Protein AF-K1RLW4-F1 (afdb_monomer_lite)

Radius of gyration: 19.49 Å; chains: 1; bounding box: 47×30×52 Å

pLDDT: mean 96.43, std 6.41, range [41.69, 98.94]

Foldseek 3Di:
DQLPDDLVVLLLVLCLQAALDDDPSQVVNVVVPHNGHNLDAEDELFEPCCPPSHVDDLLVLLVSLQVSLVSNDHNDPVRHHAYEYAADEQQPLVNLLNNLQRRVVSGQEYEYADEQQLDPDPVARADPPDDDPSSVVSSVVRLVCVVVRLVSSVVSNVVRNPPHRHYYHHPHYYYDHQDDPPDDRPD

Structure (mmCIF, N/CA/C/O backbone):
data_AF-K1RLW4-F1
#
_entry.id   AF-K1RLW4-F1
#
loop_
_atom_site.group_PDB
_atom_site.id
_atom_site.type_symbol
_atom_site.label_atom_id
_atom_site.label_alt_id
_atom_site.label_comp_id
_atom_site.label_asym_id
_atom_site.label_entity_id
_atom_site.label_seq_id
_atom_site.pdbx_PDB_ins_code
_atom_site.Cartn_x
_atom_site.Cartn_y
_atom_site.Cartn_z
_atom_site.occupancy
_atom_site.B_iso_or_equiv
_atom_site.auth_seq_id
_atom_site.auth_comp_id
_atom_site.auth_asym_id
_atom_site.auth_atom_id
_atom_site.pdbx_PDB_model_num
ATOM 1 N N . ASN A 1 1 ? -12.086 2.756 1.792 1.00 95.50 1 ASN A N 1
ATOM 2 C CA . ASN A 1 1 ? -11.425 3.598 0.768 1.00 95.50 1 ASN A CA 1
ATOM 3 C C . ASN A 1 1 ? -10.907 4.864 1.457 1.00 95.50 1 ASN A C 1
ATOM 5 O O . ASN A 1 1 ? -11.646 5.404 2.264 1.00 95.50 1 ASN A O 1
ATOM 9 N N . VAL A 1 2 ? -9.662 5.300 1.211 1.00 98.25 2 VAL A N 1
ATOM 10 C CA . VAL A 1 2 ? -9.107 6.547 1.793 1.00 98.25 2 VAL A CA 1
ATOM 11 C C . VAL A 1 2 ? -9.250 7.748 0.854 1.00 98.25 2 VAL A C 1
ATOM 13 O O . VAL A 1 2 ? -9.575 8.834 1.322 1.00 98.25 2 VAL A O 1
ATOM 16 N N . GLY A 1 3 ? -9.015 7.568 -0.449 1.00 97.75 3 GLY A N 1
ATOM 17 C CA . GLY A 1 3 ? -8.931 8.670 -1.415 1.00 97.75 3 GLY A CA 1
ATOM 18 C C . GLY A 1 3 ? -10.251 9.402 -1.648 1.00 97.75 3 GLY A C 1
ATOM 19 O O . GLY A 1 3 ? -10.264 10.619 -1.808 1.00 97.75 3 GLY A O 1
ATOM 20 N N . SER A 1 4 ? -11.364 8.669 -1.636 1.00 98.12 4 SER A N 1
ATOM 21 C CA . SER A 1 4 ? -12.708 9.227 -1.852 1.00 98.12 4 SER A CA 1
ATOM 22 C C . SER A 1 4 ? -13.762 8.715 -0.870 1.00 98.12 4 SER A C 1
ATOM 24 O O . SER A 1 4 ? -14.932 9.074 -0.984 1.00 98.12 4 SER A O 1
ATOM 26 N N . GLY A 1 5 ? -13.351 7.880 0.085 1.00 98.25 5 GLY A N 1
ATOM 27 C CA . GLY A 1 5 ? -14.224 7.362 1.129 1.00 98.25 5 GLY A CA 1
ATOM 28 C C . GLY A 1 5 ? -14.207 8.209 2.396 1.00 98.25 5 GLY A C 1
ATOM 29 O O . GLY A 1 5 ? -13.566 9.260 2.474 1.00 98.25 5 GLY A O 1
ATOM 30 N N . THR A 1 6 ? -14.905 7.719 3.418 1.00 98.69 6 THR A N 1
ATOM 31 C CA . THR A 1 6 ? -14.879 8.320 4.758 1.00 98.69 6 THR A CA 1
ATOM 32 C C . THR A 1 6 ? -14.280 7.377 5.796 1.00 98.69 6 THR A C 1
ATOM 34 O O . THR A 1 6 ? -14.253 6.156 5.638 1.00 98.69 6 THR A O 1
ATOM 37 N N . VAL A 1 7 ? -13.834 7.947 6.917 1.00 98.62 7 VAL A N 1
ATOM 38 C CA . VAL A 1 7 ? -13.362 7.165 8.070 1.00 98.62 7 VAL A CA 1
ATOM 39 C C . VAL A 1 7 ? -14.453 6.225 8.587 1.00 98.62 7 VAL A C 1
ATOM 41 O O . VAL A 1 7 ? -14.154 5.079 8.918 1.00 98.62 7 VAL A O 1
ATOM 44 N N . GLN A 1 8 ? -15.705 6.695 8.633 1.00 98.56 8 GLN A N 1
ATOM 45 C CA . GLN A 1 8 ? -16.838 5.887 9.076 1.00 98.56 8 GLN A CA 1
ATOM 46 C C . GLN A 1 8 ? -17.081 4.716 8.125 1.00 98.56 8 GLN A C 1
ATOM 48 O O . GLN A 1 8 ? -17.114 3.587 8.585 1.00 98.56 8 GLN A O 1
ATOM 53 N N . GLU A 1 9 ? -17.149 4.962 6.816 1.00 98.62 9 GLU A N 1
ATOM 54 C CA . GLU A 1 9 ? -17.309 3.902 5.811 1.00 98.62 9 GLU A CA 1
ATOM 55 C C . GLU A 1 9 ? -16.248 2.803 5.974 1.00 98.62 9 GLU A C 1
ATOM 57 O O . GLU A 1 9 ? -16.565 1.615 5.958 1.00 98.62 9 GLU A O 1
ATOM 62 N N . PHE A 1 10 ? -14.981 3.182 6.179 1.00 98.25 10 PHE A N 1
ATOM 63 C CA . PHE A 1 10 ? -13.932 2.187 6.377 1.00 98.25 10 PHE A CA 1
ATOM 64 C C . PHE A 1 10 ? -14.098 1.421 7.695 1.00 98.25 10 PHE A C 1
ATOM 66 O O . PHE A 1 10 ? -13.933 0.204 7.716 1.00 98.25 10 PHE A O 1
ATOM 73 N N . SER A 1 11 ? -14.440 2.116 8.783 1.00 98.44 11 SER A N 1
ATOM 74 C CA . SER A 1 11 ? -14.678 1.508 10.097 1.00 98.44 11 SER A CA 1
ATOM 75 C C . SER A 1 11 ? -15.857 0.532 10.069 1.00 98.44 11 SER A C 1
ATOM 77 O O . SER A 1 11 ? -15.715 -0.597 10.540 1.00 98.44 11 SER A O 1
ATOM 79 N N . ASP A 1 12 ? -16.965 0.933 9.448 1.00 98.62 12 ASP A N 1
ATOM 80 C CA . ASP A 1 12 ? -18.185 0.144 9.288 1.00 98.62 12 ASP A CA 1
ATOM 81 C C . ASP A 1 12 ? -17.908 -1.121 8.465 1.00 98.62 12 ASP A C 1
ATOM 83 O O . ASP A 1 12 ? -18.360 -2.207 8.825 1.00 98.62 12 ASP A O 1
ATOM 87 N N . TRP A 1 13 ? -17.070 -1.034 7.424 1.00 98.62 13 TRP A N 1
ATOM 88 C CA . TRP A 1 13 ? -16.688 -2.212 6.643 1.00 98.62 13 TRP A CA 1
ATOM 89 C C . TRP A 1 13 ? -15.845 -3.210 7.451 1.00 98.62 13 TRP A C 1
ATOM 91 O O . TRP A 1 13 ? -16.062 -4.423 7.379 1.00 98.62 13 TRP A O 1
ATOM 101 N N . VAL A 1 14 ? -14.916 -2.720 8.278 1.00 98.12 14 VAL A N 1
ATOM 102 C CA . VAL A 1 14 ? -14.156 -3.587 9.190 1.00 98.12 14 VAL A CA 1
ATOM 103 C C . VAL A 1 14 ? -15.077 -4.243 10.218 1.00 98.12 14 VAL A C 1
ATOM 105 O O . VAL A 1 14 ? -14.903 -5.430 10.510 1.00 98.12 14 VAL A O 1
ATOM 108 N N . GLU A 1 15 ? -16.058 -3.507 10.743 1.00 98.44 15 GLU A N 1
ATOM 109 C CA . GLU A 1 15 ? -17.063 -4.040 11.663 1.00 98.44 15 GLU A CA 1
ATOM 110 C C . GLU A 1 15 ? -17.911 -5.127 11.009 1.00 98.44 15 GLU A C 1
ATOM 112 O O . GLU A 1 15 ? -18.014 -6.231 11.546 1.00 98.44 15 GLU A O 1
ATOM 117 N N . TYR A 1 16 ? -18.458 -4.843 9.828 1.00 98.62 16 TYR A N 1
ATOM 118 C CA . TYR A 1 16 ? -19.240 -5.785 9.037 1.00 98.62 16 TYR A CA 1
ATOM 119 C C . TYR A 1 16 ? -18.481 -7.101 8.865 1.00 98.62 16 TYR A C 1
ATOM 121 O O . TYR A 1 16 ? -19.021 -8.178 9.121 1.00 98.62 16 TYR A O 1
ATOM 129 N N . CYS A 1 17 ? -17.194 -7.019 8.522 1.00 98.25 17 CYS A N 1
ATOM 130 C CA . CYS A 1 17 ? -16.368 -8.190 8.271 1.00 98.25 17 CYS A CA 1
ATOM 131 C C . CYS A 1 17 ? -15.986 -8.986 9.531 1.00 98.25 17 CYS A C 1
ATOM 133 O O . CYS A 1 17 ? -15.814 -10.202 9.438 1.00 98.25 17 CYS A O 1
ATOM 135 N N . ASN A 1 18 ? -15.824 -8.335 10.690 1.00 98.00 18 ASN A N 1
ATOM 136 C CA . ASN A 1 18 ? -15.109 -8.927 11.832 1.00 98.00 18 ASN A CA 1
ATOM 137 C C . ASN A 1 18 ? -15.878 -8.939 13.166 1.00 98.00 18 ASN A C 1
ATOM 139 O O . ASN A 1 18 ? -15.460 -9.628 14.095 1.00 98.00 18 ASN A O 1
ATOM 143 N N . MET A 1 19 ? -16.986 -8.208 13.304 1.00 97.00 19 MET A N 1
ATOM 144 C CA . MET A 1 19 ? -17.769 -8.180 14.544 1.00 97.00 19 MET A CA 1
ATOM 145 C C . MET A 1 19 ? -18.587 -9.467 14.717 1.00 97.00 19 MET A C 1
ATOM 147 O O . MET A 1 19 ? -19.534 -9.719 13.966 1.00 97.00 19 MET A O 1
ATOM 151 N N . GLY A 1 20 ? -18.254 -10.264 15.738 1.00 95.38 20 GLY A N 1
ATOM 152 C CA . GLY A 1 20 ? -19.027 -11.454 16.134 1.00 95.38 20 GLY A CA 1
ATOM 153 C C . GLY A 1 20 ? -20.271 -11.145 16.970 1.00 95.38 20 GLY A C 1
ATOM 154 O O . GLY A 1 20 ? -21.225 -11.918 16.976 1.00 95.38 20 GLY A O 1
ATOM 155 N N . GLY A 1 21 ? -20.292 -9.994 17.647 1.00 94.69 21 GLY A N 1
ATOM 156 C CA . GLY A 1 21 ? -21.387 -9.587 18.525 1.00 94.69 21 GLY A CA 1
ATOM 157 C C . GLY A 1 21 ? -22.633 -9.055 17.805 1.00 94.69 21 GLY A C 1
ATOM 158 O O . GLY A 1 21 ? -22.942 -9.396 16.658 1.00 94.69 21 GLY A O 1
ATOM 159 N N . ILE A 1 22 ? -23.362 -8.197 18.521 1.00 96.12 22 ILE A N 1
ATOM 160 C CA . ILE A 1 22 ? -24.559 -7.508 18.033 1.00 96.12 22 ILE A CA 1
ATOM 161 C C . ILE A 1 22 ? -24.189 -6.061 17.726 1.00 96.12 22 ILE A C 1
ATOM 163 O O . ILE A 1 22 ? -23.780 -5.312 18.612 1.00 96.12 22 ILE A O 1
ATOM 167 N N . SER A 1 23 ? -24.360 -5.672 16.470 1.00 97.56 23 SER A N 1
ATOM 168 C CA . SER A 1 23 ? -24.202 -4.302 15.993 1.00 97.56 23 SER A CA 1
ATOM 169 C C . SER A 1 23 ? -24.986 -4.119 14.687 1.00 97.56 23 SER A C 1
ATOM 171 O O . SER A 1 23 ? -25.423 -5.127 14.112 1.00 97.56 23 SER A O 1
ATOM 173 N N . PRO A 1 24 ? -25.188 -2.882 14.194 1.00 98.25 24 PRO A N 1
ATOM 174 C CA . PRO A 1 24 ? -25.832 -2.659 12.900 1.00 98.25 24 PRO A CA 1
ATOM 175 C C . PRO A 1 24 ? -25.132 -3.418 11.765 1.00 98.25 24 PRO A C 1
ATOM 177 O O . PRO A 1 24 ? -25.784 -4.183 11.060 1.00 98.25 24 PRO A O 1
ATOM 180 N N . MET A 1 25 ? -23.803 -3.315 11.667 1.00 98.56 25 MET A N 1
ATOM 181 C CA . MET A 1 25 ? -23.025 -3.953 10.599 1.00 98.56 25 MET A CA 1
ATOM 182 C C . MET A 1 25 ? -22.983 -5.480 10.716 1.00 98.56 25 MET A C 1
ATOM 184 O O . MET A 1 25 ? -23.094 -6.185 9.716 1.00 98.56 25 MET A O 1
ATOM 188 N N . ALA A 1 26 ? -22.903 -6.024 11.935 1.00 98.31 26 ALA A N 1
ATOM 189 C CA . ALA A 1 26 ? -23.012 -7.468 12.130 1.00 98.31 26 ALA A CA 1
ATOM 190 C C . ALA A 1 26 ? -24.420 -7.986 11.785 1.00 98.31 26 ALA A C 1
ATOM 192 O O . ALA A 1 26 ? -24.557 -9.076 11.241 1.00 98.31 26 ALA A O 1
ATOM 193 N N . SER A 1 27 ? -25.474 -7.220 12.084 1.00 98.50 27 SER A N 1
ATOM 194 C CA . SER A 1 27 ? -26.857 -7.590 11.740 1.00 98.50 27 SER A CA 1
ATOM 195 C C . SER A 1 27 ? -27.090 -7.559 10.231 1.00 98.50 27 SER A C 1
ATOM 197 O O . SER A 1 27 ? -27.734 -8.458 9.696 1.00 98.50 27 SER A O 1
ATOM 199 N N . GLU A 1 28 ? -26.524 -6.569 9.540 1.00 98.75 28 GLU A N 1
ATOM 200 C CA . GLU A 1 28 ? -26.558 -6.483 8.081 1.00 98.75 28 GLU A CA 1
ATOM 201 C C . GLU A 1 28 ? -25.835 -7.669 7.430 1.00 98.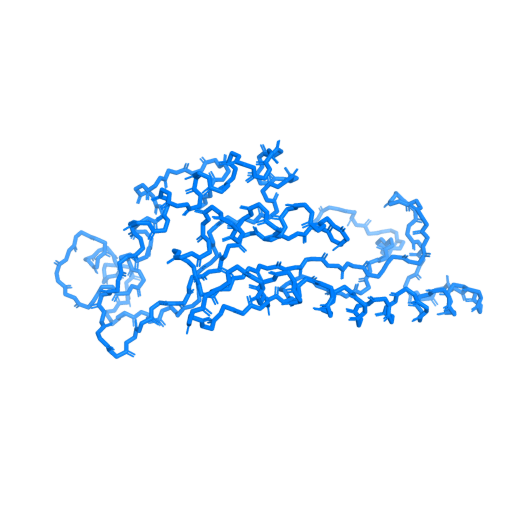75 28 GLU A C 1
ATOM 203 O O . GLU A 1 28 ? -26.392 -8.306 6.537 1.00 98.75 28 GLU A O 1
ATOM 208 N N . ARG A 1 29 ? -24.654 -8.057 7.938 1.00 98.75 29 ARG A N 1
ATOM 209 C CA . ARG A 1 29 ? -23.939 -9.257 7.466 1.00 98.75 29 ARG A CA 1
ATOM 210 C C . ARG A 1 29 ? -24.806 -10.516 7.560 1.00 98.75 29 ARG A C 1
ATOM 212 O O . ARG A 1 29 ? -24.894 -11.274 6.592 1.00 98.75 29 ARG A O 1
ATOM 219 N N . ARG A 1 30 ? -25.489 -10.704 8.696 1.00 98.56 30 ARG A N 1
ATOM 220 C CA . ARG A 1 30 ? -26.419 -11.826 8.920 1.00 98.56 30 ARG A CA 1
ATOM 221 C C . ARG A 1 30 ? -27.596 -11.796 7.954 1.00 98.56 30 ARG A C 1
ATOM 223 O O . ARG A 1 30 ? -27.936 -12.826 7.379 1.00 98.56 30 ARG A O 1
ATOM 230 N N . ALA A 1 31 ? -28.193 -10.622 7.749 1.00 98.62 31 ALA A N 1
ATOM 231 C CA . ALA A 1 31 ? -29.294 -10.438 6.804 1.00 98.62 31 ALA A CA 1
ATOM 232 C C . ALA A 1 31 ? -28.876 -10.753 5.356 1.00 98.62 31 ALA A C 1
ATOM 234 O O . ALA A 1 31 ? -29.672 -11.301 4.596 1.00 98.62 31 ALA A O 1
ATOM 235 N N . ASN A 1 32 ? -27.613 -10.494 5.010 1.00 98.62 32 ASN A N 1
ATOM 236 C CA . ASN A 1 32 ? -27.012 -10.840 3.721 1.00 98.62 32 ASN A CA 1
ATOM 237 C C . ASN A 1 32 ? -26.588 -12.320 3.607 1.00 98.62 32 ASN A C 1
ATOM 239 O O . ASN A 1 32 ? -25.994 -12.712 2.604 1.00 98.62 32 ASN A O 1
ATOM 243 N N . GLY A 1 33 ? -26.903 -13.158 4.601 1.00 98.38 33 GLY A N 1
ATOM 244 C CA . GLY A 1 33 ? -26.726 -14.611 4.544 1.00 98.38 33 GLY A CA 1
ATOM 245 C C . GLY A 1 33 ? -25.444 -15.145 5.181 1.00 98.38 33 GLY A C 1
ATOM 246 O O . GLY A 1 33 ? -25.185 -16.340 5.066 1.00 98.38 33 GLY A O 1
ATOM 247 N N . GLN A 1 34 ? -24.662 -14.304 5.866 1.00 98.31 34 GLN A N 1
ATOM 248 C CA . GLN A 1 34 ? -23.455 -14.737 6.570 1.00 98.31 34 GLN A CA 1
ATOM 249 C C . GLN A 1 34 ? -23.569 -14.501 8.082 1.00 98.31 34 GLN A C 1
ATOM 251 O O . GLN A 1 34 ? -23.475 -13.366 8.554 1.00 98.31 34 GLN A O 1
ATOM 256 N N . ASP A 1 35 ? -23.717 -15.581 8.857 1.00 97.75 35 ASP A N 1
ATOM 257 C CA . ASP A 1 35 ? -23.859 -15.467 10.314 1.00 97.75 35 ASP A CA 1
ATOM 258 C C . ASP A 1 35 ? -22.540 -15.087 11.006 1.00 97.75 35 ASP A C 1
ATOM 260 O O . ASP A 1 35 ? -22.402 -14.019 11.614 1.00 97.75 35 ASP A O 1
ATOM 264 N N . GLU A 1 36 ? -21.528 -15.932 10.826 1.00 98.06 36 GLU A N 1
ATOM 265 C CA . GLU A 1 36 ? -20.220 -15.794 11.463 1.00 98.06 36 GLU A CA 1
ATOM 266 C C . GLU A 1 36 ? -19.341 -14.712 10.804 1.00 98.06 36 GLU A C 1
ATOM 268 O O . GLU A 1 36 ? -19.418 -14.503 9.587 1.00 98.06 36 GLU A O 1
ATOM 273 N N . PRO A 1 37 ? -18.463 -14.025 11.560 1.00 98.00 37 PRO A N 1
ATOM 274 C CA . PRO A 1 37 ? -17.477 -13.108 10.989 1.00 98.00 37 PRO A CA 1
ATOM 275 C C . PRO A 1 37 ? -16.573 -13.778 9.950 1.00 98.00 37 PRO A C 1
ATOM 277 O O . PRO A 1 37 ? -16.202 -14.943 10.080 1.00 98.00 37 PRO A O 1
ATOM 280 N N . PHE A 1 38 ? -16.137 -13.010 8.952 1.00 98.25 38 PHE A N 1
ATOM 281 C CA . PHE A 1 38 ? -15.177 -13.479 7.948 1.00 98.25 38 PHE A CA 1
ATOM 282 C C . PHE A 1 38 ? -13.738 -13.533 8.482 1.00 98.25 38 PHE A C 1
ATOM 284 O O . PHE A 1 38 ? -12.891 -14.194 7.886 1.00 98.25 38 PHE A O 1
ATOM 291 N N . ASN A 1 39 ? -13.453 -12.839 9.593 1.00 97.31 39 ASN A N 1
ATOM 292 C CA . ASN A 1 39 ? -12.125 -12.755 10.212 1.00 97.31 39 ASN A CA 1
ATOM 293 C C . ASN A 1 39 ? -11.039 -12.253 9.242 1.00 97.31 39 ASN A C 1
ATOM 295 O O . ASN A 1 39 ? -9.929 -12.791 9.171 1.00 97.31 39 ASN A O 1
ATOM 299 N N . VAL A 1 40 ? -11.362 -11.202 8.484 1.00 98.25 40 VAL A N 1
ATOM 300 C CA . VAL A 1 40 ? -10.438 -10.558 7.548 1.00 98.25 40 VAL A CA 1
ATOM 301 C C . VAL A 1 40 ? -9.278 -9.945 8.325 1.00 98.25 40 VAL A C 1
ATOM 303 O O . VAL A 1 40 ? -9.434 -8.964 9.056 1.00 98.25 40 VAL A O 1
ATOM 306 N N . LYS A 1 41 ? -8.093 -10.529 8.142 1.00 97.75 41 LYS A N 1
ATOM 307 C CA . LYS A 1 41 ? -6.889 -10.163 8.888 1.00 97.75 41 LYS A CA 1
ATOM 308 C C . LYS A 1 41 ? -6.187 -8.925 8.334 1.00 97.75 41 LYS A C 1
ATOM 310 O O . LYS A 1 41 ? -5.846 -8.040 9.108 1.00 97.75 41 LYS A O 1
ATOM 315 N N . TYR A 1 42 ? -5.927 -8.872 7.032 1.00 98.44 42 TYR A N 1
ATOM 316 C CA . TYR A 1 42 ? -5.096 -7.832 6.419 1.00 98.44 42 TYR A CA 1
ATOM 317 C C . TYR A 1 42 ? -5.960 -6.688 5.894 1.00 98.44 42 TYR A C 1
ATOM 319 O O . TYR A 1 42 ? -6.896 -6.930 5.137 1.00 98.44 42 TYR A O 1
ATOM 327 N N . TRP A 1 43 ? -5.637 -5.456 6.285 1.00 98.62 43 TRP A N 1
ATOM 328 C CA . TRP A 1 43 ? -6.375 -4.264 5.871 1.00 98.62 43 TRP A CA 1
ATOM 329 C C . TRP A 1 43 ? -5.422 -3.175 5.380 1.00 98.62 43 TRP A C 1
ATOM 331 O O . TRP A 1 43 ? -4.633 -2.634 6.160 1.00 98.62 43 TRP A O 1
ATOM 341 N N . GLY A 1 44 ? -5.525 -2.848 4.089 1.00 98.62 44 GLY A N 1
ATOM 342 C CA . GLY A 1 44 ? -4.834 -1.722 3.463 1.00 98.62 44 GLY A CA 1
ATOM 343 C C . GLY A 1 44 ? -5.530 -0.396 3.769 1.00 98.62 44 GLY A C 1
ATOM 344 O O . GLY A 1 44 ? -6.728 -0.237 3.530 1.00 98.62 44 GLY A O 1
ATOM 345 N N . ILE A 1 45 ? -4.789 0.567 4.309 1.00 98.69 45 ILE A N 1
ATOM 346 C CA . ILE A 1 45 ? -5.276 1.914 4.621 1.00 98.69 45 ILE A CA 1
ATOM 347 C C . ILE A 1 45 ? -5.046 2.802 3.396 1.00 98.69 45 ILE A C 1
ATOM 349 O O . ILE A 1 45 ? -4.152 3.641 3.365 1.00 98.69 45 ILE A O 1
ATOM 353 N N . GLY A 1 46 ? -5.874 2.593 2.374 1.00 98.25 46 GLY A N 1
ATOM 354 C CA . GLY A 1 46 ? -5.717 3.233 1.068 1.00 98.25 46 GLY A CA 1
ATOM 355 C C . GLY A 1 46 ? -4.787 2.455 0.137 1.00 98.25 46 GLY A C 1
ATOM 356 O O . GLY A 1 46 ? -4.110 1.523 0.561 1.00 98.25 46 GLY A O 1
ATOM 357 N N . ASN A 1 47 ? -4.792 2.849 -1.134 1.00 98.75 47 ASN A N 1
ATOM 358 C CA . ASN A 1 47 ? -3.964 2.297 -2.202 1.00 98.75 47 ASN A CA 1
ATOM 359 C C . ASN A 1 47 ? -3.357 3.452 -3.000 1.00 98.75 47 ASN A C 1
ATOM 361 O O . ASN A 1 47 ? -4.062 4.443 -3.195 1.00 98.75 47 ASN A O 1
ATOM 365 N N . GLU A 1 48 ? -2.099 3.324 -3.433 1.00 98.44 48 GLU A N 1
ATOM 366 C CA . GLU A 1 48 ? -1.379 4.312 -4.259 1.00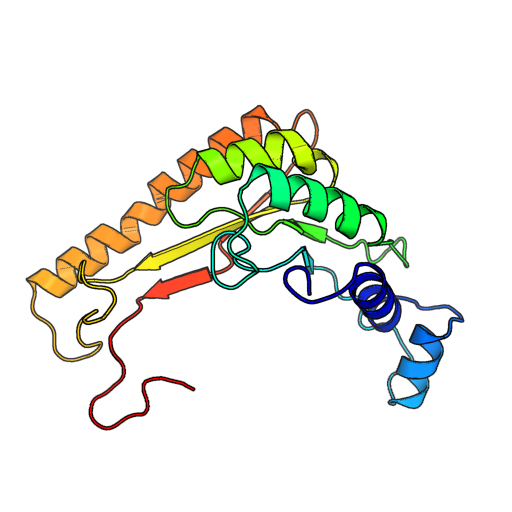 98.44 48 GLU A CA 1
ATOM 367 C C . GLU A 1 48 ? -1.741 5.776 -3.956 1.00 98.44 48 GLU A C 1
ATOM 369 O O . GLU A 1 48 ? -2.140 6.546 -4.836 1.00 98.44 48 GLU A O 1
ATOM 374 N N . ALA A 1 49 ? -1.660 6.176 -2.683 1.00 98.62 49 ALA A N 1
ATOM 375 C CA . ALA A 1 49 ? -2.165 7.483 -2.258 1.00 98.62 49 ALA A CA 1
ATOM 376 C C . ALA A 1 49 ? -1.413 8.658 -2.914 1.00 98.62 49 ALA A C 1
ATOM 378 O O . ALA A 1 49 ? -1.978 9.738 -3.072 1.00 98.62 49 ALA A O 1
ATOM 379 N N . TRP A 1 50 ? -0.165 8.440 -3.339 1.00 98.50 50 TRP A N 1
ATOM 380 C CA . TRP A 1 50 ? 0.644 9.369 -4.141 1.00 98.50 50 TRP A CA 1
ATOM 381 C C . TRP A 1 50 ? 0.116 9.572 -5.570 1.00 98.50 50 TRP A C 1
ATOM 383 O O . TRP A 1 50 ? 0.432 10.583 -6.192 1.00 98.50 50 TRP A O 1
ATOM 393 N N . GLY A 1 51 ? -0.677 8.635 -6.093 1.00 98.06 51 GLY A N 1
ATOM 394 C CA . GLY A 1 51 ? -1.156 8.598 -7.472 1.00 98.06 51 GLY A CA 1
ATOM 395 C C . GLY A 1 51 ? -2.679 8.578 -7.547 1.00 98.06 51 GLY A C 1
ATOM 396 O O . GLY A 1 51 ? -3.344 9.549 -7.163 1.00 98.06 51 GLY A O 1
ATOM 397 N N . CYS A 1 52 ? -3.237 7.473 -8.051 1.00 97.19 52 CYS A N 1
ATOM 398 C CA . CYS A 1 52 ? -4.676 7.322 -8.283 1.00 97.19 52 CYS A CA 1
ATOM 399 C C . CYS A 1 52 ? -5.514 7.406 -6.993 1.00 97.19 52 CYS A C 1
ATOM 401 O O . CYS A 1 52 ? -6.678 7.800 -7.035 1.00 97.19 52 CYS A O 1
ATOM 403 N N . GLY A 1 53 ? -4.909 7.128 -5.834 1.00 97.69 53 GLY A N 1
ATOM 404 C CA . GLY A 1 53 ? -5.545 7.200 -4.521 1.00 97.69 53 GLY A CA 1
ATOM 405 C C . GLY A 1 53 ? -5.758 8.610 -3.964 1.00 97.69 53 GLY A C 1
ATOM 406 O O . GLY A 1 53 ? -6.181 8.730 -2.816 1.00 97.69 53 GLY A O 1
ATOM 407 N N . GLY A 1 54 ? -5.476 9.668 -4.733 1.00 97.75 54 GLY A N 1
ATOM 408 C CA . GLY A 1 54 ? -5.763 11.057 -4.348 1.00 97.75 54 GLY A CA 1
ATOM 409 C C . GLY A 1 54 ? -4.613 12.048 -4.533 1.00 97.75 54 GLY A C 1
ATOM 410 O O . GLY A 1 54 ? -4.700 13.157 -4.009 1.00 97.75 54 GLY A O 1
ATOM 411 N N . SER A 1 55 ? -3.548 11.667 -5.250 1.00 98.44 55 SER A N 1
ATOM 412 C CA . SER A 1 55 ? -2.402 12.530 -5.591 1.00 98.44 55 SER A CA 1
ATOM 413 C C . SER A 1 55 ? -1.820 13.272 -4.380 1.00 98.44 55 SER A C 1
ATOM 415 O O . SER A 1 55 ? -1.549 14.475 -4.405 1.00 98.44 55 SER A O 1
ATOM 417 N N . MET A 1 56 ? -1.696 12.550 -3.269 1.00 98.75 56 MET A N 1
ATOM 418 C CA . MET A 1 56 ? -1.348 13.099 -1.969 1.00 98.75 56 MET A CA 1
ATOM 419 C C . MET A 1 56 ? 0.162 13.271 -1.826 1.00 98.75 56 MET A C 1
ATOM 421 O O . MET A 1 56 ? 0.950 12.448 -2.279 1.00 98.75 56 MET A O 1
ATOM 425 N N . ARG A 1 57 ? 0.576 14.297 -1.079 1.00 98.88 57 ARG A N 1
ATOM 426 C CA . ARG A 1 57 ? 1.927 14.324 -0.500 1.00 98.88 57 ARG A CA 1
ATOM 427 C C . ARG A 1 57 ? 2.025 13.289 0.621 1.00 98.88 57 ARG A C 1
ATOM 429 O O . ARG A 1 57 ? 1.048 13.097 1.351 1.00 98.88 57 ARG A O 1
ATOM 436 N N . ALA A 1 58 ? 3.211 12.716 0.824 1.00 98.81 58 ALA A N 1
ATOM 437 C CA . ALA A 1 58 ? 3.460 11.725 1.873 1.00 98.81 58 ALA A CA 1
ATOM 438 C C . ALA A 1 58 ? 3.037 12.219 3.268 1.00 98.81 58 ALA A C 1
ATOM 440 O O . ALA A 1 58 ? 2.463 11.464 4.048 1.00 98.81 58 ALA A O 1
ATOM 441 N N . GLU A 1 59 ? 3.260 13.500 3.580 1.00 98.81 59 GLU A N 1
ATOM 442 C CA . GLU A 1 59 ? 2.894 14.089 4.871 1.00 98.81 59 GLU A CA 1
ATOM 443 C C . GLU A 1 59 ? 1.379 14.106 5.086 1.00 98.81 59 GLU A C 1
ATOM 445 O O . GLU A 1 59 ? 0.914 13.797 6.180 1.00 98.81 59 GLU A O 1
ATOM 450 N N . TYR A 1 60 ? 0.624 14.453 4.040 1.00 98.88 60 TYR A N 1
ATOM 451 C CA . TYR A 1 60 ? -0.834 14.513 4.101 1.00 98.88 60 TYR A CA 1
ATOM 452 C C . TYR A 1 60 ? -1.436 13.112 4.202 1.00 98.88 60 TYR A C 1
ATOM 454 O O . TYR A 1 60 ? -2.287 12.864 5.057 1.00 98.88 60 TYR A O 1
ATOM 462 N N . TYR A 1 61 ? -0.942 12.174 3.388 1.00 98.88 61 TYR A N 1
ATOM 463 C CA . TYR A 1 61 ? -1.354 10.781 3.495 1.00 98.88 61 TYR A CA 1
ATOM 464 C C . TYR A 1 61 ? -1.026 10.204 4.880 1.00 98.88 61 TYR A C 1
ATOM 466 O O . TYR A 1 61 ? -1.867 9.528 5.464 1.00 98.88 61 TYR A O 1
ATOM 474 N N . ALA A 1 62 ? 0.143 10.499 5.457 1.00 98.88 62 ALA A N 1
ATOM 475 C CA . ALA A 1 62 ? 0.490 10.011 6.789 1.00 98.88 62 ALA A CA 1
ATOM 476 C C . ALA A 1 62 ? -0.483 10.514 7.875 1.00 98.88 62 ALA A C 1
ATOM 478 O O . ALA A 1 62 ? -0.848 9.744 8.767 1.00 98.88 62 ALA A O 1
ATOM 479 N N . ASP A 1 63 ? -0.953 11.763 7.785 1.00 98.88 63 ASP A N 1
ATOM 480 C CA . ASP A 1 63 ? -1.978 12.295 8.692 1.00 98.88 63 ASP A CA 1
ATOM 481 C C . ASP A 1 63 ? -3.312 11.539 8.541 1.00 98.88 63 ASP A C 1
ATOM 483 O O . ASP A 1 63 ? -3.901 11.113 9.542 1.00 98.88 63 ASP A O 1
ATOM 487 N N . LEU A 1 64 ? -3.747 11.272 7.303 1.00 98.81 64 LEU A N 1
ATOM 488 C CA . LEU A 1 64 ? -4.936 10.456 7.034 1.00 98.81 64 LEU A CA 1
ATOM 489 C C . LEU A 1 64 ? -4.757 9.010 7.509 1.00 98.81 64 LEU A C 1
ATOM 491 O O . LEU A 1 64 ? -5.631 8.477 8.185 1.00 98.81 64 LEU A O 1
ATOM 495 N N . CYS A 1 65 ? -3.618 8.377 7.238 1.00 98.81 65 CYS A N 1
ATOM 496 C CA . CYS A 1 65 ? -3.324 7.012 7.665 1.00 98.81 65 CYS A CA 1
ATOM 497 C C . CYS A 1 65 ? -3.488 6.871 9.185 1.00 98.81 65 CYS A C 1
ATOM 499 O O . CYS A 1 65 ? -4.136 5.938 9.663 1.00 98.81 65 CYS A O 1
ATOM 501 N N . ARG A 1 66 ? -2.981 7.835 9.966 1.00 98.38 66 ARG A N 1
ATOM 502 C CA . ARG A 1 66 ? -3.193 7.872 11.423 1.00 98.38 66 ARG A CA 1
ATOM 503 C C . ARG A 1 66 ? -4.669 8.011 11.781 1.00 98.38 66 ARG A C 1
ATOM 505 O O . ARG A 1 66 ? -5.154 7.272 12.639 1.00 98.38 66 ARG A O 1
ATOM 512 N N . GLN A 1 67 ? -5.385 8.925 11.130 1.00 98.69 67 GLN A N 1
ATOM 513 C CA . GLN A 1 67 ? -6.809 9.128 11.379 1.00 98.69 67 GLN A CA 1
ATOM 514 C C . GLN A 1 67 ? -7.610 7.850 11.105 1.00 98.69 67 GLN A C 1
ATOM 516 O O . GLN A 1 67 ? -8.288 7.363 12.004 1.00 98.69 67 GLN A O 1
ATOM 521 N N . TYR A 1 68 ? -7.480 7.264 9.915 1.00 98.75 68 TYR A N 1
ATOM 522 C CA . TYR A 1 68 ? -8.185 6.042 9.530 1.00 98.75 68 TYR A CA 1
ATOM 523 C C . TYR A 1 68 ? -7.788 4.861 10.432 1.00 98.75 68 TYR A C 1
ATOM 525 O O . TYR A 1 68 ? -8.663 4.207 10.997 1.00 98.75 68 TYR A O 1
ATOM 533 N N . SER A 1 69 ? -6.488 4.639 10.679 1.00 98.06 69 SER A N 1
ATOM 534 C CA . SER A 1 69 ? -5.996 3.538 11.532 1.00 98.06 69 SER A CA 1
ATOM 535 C C . SER A 1 69 ? -6.579 3.537 12.953 1.00 98.06 69 SER A C 1
ATOM 537 O O . SER A 1 69 ? -6.690 2.468 13.562 1.00 98.06 69 SER A O 1
ATOM 539 N N . THR A 1 70 ? -6.977 4.703 13.477 1.00 98.06 70 THR A N 1
ATOM 540 C CA . THR A 1 70 ? -7.566 4.864 14.818 1.00 98.06 70 THR A CA 1
ATOM 541 C C . THR A 1 70 ? -8.900 4.128 14.953 1.00 98.06 70 THR A C 1
ATOM 543 O O . THR A 1 70 ? -9.214 3.599 16.023 1.00 98.06 70 THR A O 1
ATOM 546 N N . TYR A 1 71 ? -9.668 4.059 13.865 1.00 97.56 71 TYR A N 1
ATOM 547 C CA . TYR A 1 71 ? -11.003 3.461 13.838 1.00 97.56 71 TYR A CA 1
ATOM 548 C C . TYR A 1 71 ? -11.001 2.011 13.330 1.00 97.56 71 TYR A C 1
ATOM 550 O O . TYR A 1 71 ? -12.032 1.348 13.339 1.00 97.56 71 TYR A O 1
ATOM 558 N N . LEU A 1 72 ? -9.826 1.465 12.994 1.00 94.88 72 LEU A N 1
ATOM 559 C CA . LEU A 1 72 ? -9.644 0.036 12.735 1.00 94.88 72 LEU A CA 1
ATOM 560 C C . LEU A 1 72 ? -9.520 -0.699 14.074 1.00 94.88 72 LEU A C 1
ATOM 562 O O . LEU A 1 72 ? -8.419 -0.831 14.631 1.00 94.88 72 LEU A O 1
ATOM 566 N N . ARG A 1 73 ? -10.668 -1.121 14.614 1.00 92.56 73 ARG A N 1
ATOM 567 C CA . ARG A 1 73 ? -10.787 -1.826 15.897 1.00 92.56 73 ARG A CA 1
ATOM 568 C C . ARG A 1 73 ? -10.604 -3.331 15.723 1.00 92.56 73 ARG A C 1
ATOM 570 O O . ARG A 1 73 ? -11.076 -3.918 14.759 1.00 92.56 73 ARG A O 1
ATOM 577 N N . ASN A 1 74 ? -9.960 -3.959 16.704 1.00 94.06 74 ASN A N 1
ATOM 578 C CA . ASN A 1 74 ? -9.950 -5.415 16.821 1.00 94.06 74 ASN A CA 1
ATOM 579 C C . ASN A 1 74 ? -11.250 -5.863 17.494 1.00 94.06 74 ASN A C 1
ATOM 581 O O . ASN A 1 74 ? -11.475 -5.522 18.655 1.00 94.06 74 ASN A O 1
ATOM 585 N N . TYR A 1 75 ? -12.075 -6.622 16.776 1.00 94.44 75 TYR A N 1
ATOM 586 C CA . TYR A 1 75 ? -13.356 -7.131 17.278 1.00 94.44 75 TYR A CA 1
ATOM 587 C C . TYR A 1 75 ? -13.262 -8.533 17.905 1.00 94.44 75 TYR A C 1
ATOM 589 O O . TYR A 1 75 ? -14.193 -8.957 18.584 1.00 94.44 75 TYR A O 1
ATOM 597 N N . SER A 1 76 ? -12.130 -9.227 17.737 1.00 92.31 76 SER A N 1
ATOM 598 C CA . SER A 1 76 ? -11.812 -10.489 18.416 1.00 92.31 76 SER A CA 1
ATOM 599 C C . SER A 1 76 ? -10.362 -10.472 18.929 1.00 92.31 76 SER A C 1
ATOM 601 O O . SER A 1 76 ? -9.470 -9.944 18.252 1.00 92.31 76 SER A O 1
ATOM 603 N N . PRO A 1 77 ? -10.095 -11.040 20.122 1.00 89.62 77 PRO A N 1
ATOM 604 C CA . PRO A 1 77 ? -8.736 -11.238 20.615 1.00 89.62 77 PRO A CA 1
ATOM 605 C C . PRO A 1 77 ? -7.974 -12.328 19.841 1.00 89.62 77 PRO A C 1
ATOM 607 O O . PRO A 1 77 ? -6.744 -12.244 19.775 1.00 89.62 77 PRO A O 1
ATOM 610 N N . GLU A 1 78 ? -8.669 -13.313 19.253 1.00 93.62 78 GLU A N 1
ATOM 611 C CA . GLU A 1 78 ? -8.065 -14.361 18.417 1.00 93.62 78 GLU A CA 1
ATOM 612 C C . GLU A 1 78 ? -7.746 -13.859 17.000 1.00 93.62 78 GLU A C 1
ATOM 614 O O . GLU A 1 78 ? -6.714 -14.216 16.430 1.00 93.62 78 GLU A O 1
ATOM 619 N N . HIS A 1 79 ? -8.595 -12.987 16.447 1.00 93.19 79 HIS A N 1
ATOM 620 C CA . HIS A 1 79 ? -8.489 -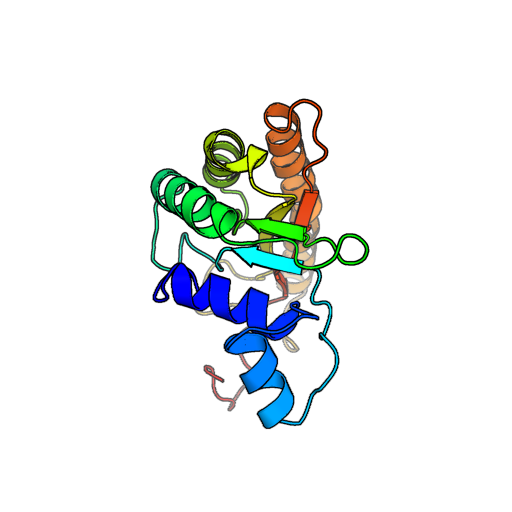12.480 15.076 1.00 93.19 79 HIS A CA 1
ATOM 621 C C . HIS A 1 79 ? -8.071 -11.008 15.048 1.00 93.19 79 HIS A C 1
ATOM 623 O O . HIS A 1 79 ? -8.838 -10.112 14.695 1.00 93.19 79 HIS A O 1
ATOM 629 N N . LYS A 1 80 ? -6.817 -10.752 15.431 1.00 95.00 80 LYS A N 1
ATOM 630 C CA . LYS A 1 80 ? -6.239 -9.405 15.368 1.00 95.00 80 LYS A CA 1
ATOM 631 C C . LYS A 1 80 ? -6.007 -8.968 13.924 1.00 95.00 80 LYS A C 1
ATOM 633 O O . LYS A 1 80 ? -5.394 -9.693 13.138 1.00 95.00 80 LYS A O 1
ATOM 638 N N . ILE A 1 81 ? -6.435 -7.749 13.627 1.00 97.12 81 ILE A N 1
ATOM 639 C CA . ILE A 1 81 ? -6.204 -7.066 12.360 1.00 97.12 81 ILE A CA 1
ATOM 640 C C . ILE A 1 81 ? -4.725 -6.702 12.224 1.00 97.12 81 ILE A C 1
ATOM 642 O O . ILE A 1 81 ? -4.085 -6.279 13.185 1.00 97.12 81 ILE A O 1
ATOM 646 N N . PHE A 1 82 ? -4.225 -6.844 11.002 1.00 97.94 82 PHE A N 1
ATOM 647 C CA . PHE A 1 82 ? -2.911 -6.430 10.542 1.00 97.94 82 PHE A CA 1
ATOM 648 C C . PHE A 1 82 ? -3.068 -5.243 9.582 1.00 97.94 82 PHE A C 1
ATOM 650 O O . PHE A 1 82 ? -3.660 -5.377 8.507 1.00 97.94 82 PHE A O 1
ATOM 657 N N . LYS A 1 83 ? -2.572 -4.074 9.987 1.00 98.44 83 LYS A N 1
ATOM 658 C CA . LYS A 1 83 ? -2.763 -2.797 9.284 1.00 98.44 83 LYS A CA 1
ATOM 659 C C . LYS A 1 83 ? -1.601 -2.519 8.334 1.00 98.44 83 LYS A C 1
ATOM 661 O O . LYS A 1 83 ? -0.452 -2.493 8.772 1.00 98.44 83 LYS A O 1
ATOM 666 N N . ILE A 1 84 ? -1.901 -2.250 7.068 1.00 98.88 84 ILE A N 1
ATOM 667 C CA . ILE A 1 84 ? -0.906 -1.969 6.026 1.00 98.88 84 ILE A CA 1
ATOM 668 C C . ILE A 1 84 ? -1.119 -0.537 5.533 1.00 98.88 84 ILE A C 1
ATOM 670 O O . ILE A 1 84 ? -2.203 -0.201 5.064 1.00 98.88 84 ILE A O 1
ATOM 674 N N . ALA A 1 85 ? -0.116 0.328 5.667 1.00 98.81 85 ALA A N 1
ATOM 675 C CA . ALA A 1 85 ? -0.145 1.650 5.044 1.00 98.81 85 ALA A CA 1
ATOM 676 C C . ALA A 1 85 ? 0.164 1.542 3.543 1.00 98.81 85 ALA A C 1
ATOM 678 O O . ALA A 1 85 ? 1.094 0.827 3.179 1.00 98.81 85 ALA A O 1
ATOM 679 N N . SER A 1 86 ? -0.523 2.332 2.709 1.00 98.75 86 SER A N 1
ATOM 680 C CA . SER A 1 86 ? -0.077 2.644 1.346 1.00 98.75 86 SER A CA 1
ATOM 681 C C . SER A 1 86 ? 1.347 3.203 1.383 1.00 98.75 86 SER A C 1
ATOM 683 O O . SER A 1 86 ? 1.628 4.233 2.008 1.00 98.75 86 SER A O 1
ATOM 685 N N . GLY A 1 87 ? 2.262 2.466 0.774 1.00 98.62 87 GLY A N 1
ATOM 686 C CA . GLY A 1 87 ? 3.678 2.768 0.755 1.00 98.62 87 GLY A CA 1
ATOM 687 C C . GLY A 1 87 ? 4.166 3.297 -0.585 1.00 98.62 87 GLY A C 1
ATOM 688 O O . GLY A 1 87 ? 3.415 3.918 -1.339 1.00 98.62 87 GLY A O 1
ATOM 689 N N . ALA A 1 88 ? 5.467 3.147 -0.814 1.00 98.81 88 ALA A N 1
ATOM 690 C CA . ALA A 1 88 ? 6.174 3.883 -1.852 1.00 98.81 88 ALA A CA 1
ATOM 691 C C . ALA A 1 88 ? 5.93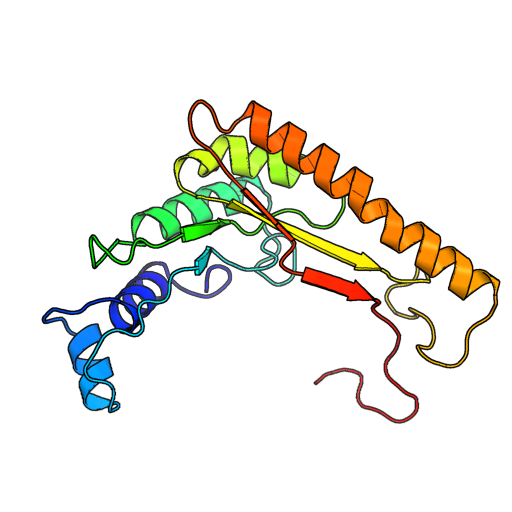8 3.328 -3.262 1.00 98.81 88 ALA A C 1
ATOM 693 O O . ALA A 1 88 ? 5.766 2.124 -3.455 1.00 98.81 88 ALA A O 1
ATOM 694 N N . ASN A 1 89 ? 6.030 4.228 -4.244 1.00 98.56 89 ASN A N 1
ATOM 695 C CA . ASN A 1 89 ? 6.236 3.883 -5.645 1.00 98.56 89 ASN A CA 1
ATOM 696 C C . ASN A 1 89 ? 7.738 3.743 -5.923 1.00 98.56 89 ASN A C 1
ATOM 698 O O . ASN A 1 89 ? 8.480 4.721 -5.776 1.00 98.56 89 ASN A O 1
ATOM 702 N N . VAL A 1 90 ? 8.196 2.559 -6.331 1.00 98.38 90 VAL A N 1
ATOM 703 C CA . VAL A 1 90 ? 9.596 2.294 -6.707 1.00 98.38 90 VAL A CA 1
ATOM 704 C C . VAL A 1 90 ? 10.586 2.820 -5.648 1.00 98.38 90 VAL A C 1
ATOM 706 O O . VAL A 1 90 ? 10.586 2.356 -4.509 1.00 98.38 90 VAL A O 1
ATOM 709 N N . ALA A 1 91 ? 11.425 3.802 -5.993 1.00 98.50 91 ALA A N 1
ATOM 710 C CA . ALA A 1 91 ? 12.509 4.333 -5.174 1.00 98.50 91 ALA A CA 1
ATOM 711 C C . ALA A 1 91 ? 12.123 5.614 -4.409 1.00 98.50 91 ALA A C 1
ATOM 713 O O . ALA A 1 91 ? 13.008 6.369 -4.000 1.00 98.50 91 ALA A O 1
ATOM 714 N N . ASP A 1 92 ? 10.827 5.888 -4.200 1.00 98.81 92 ASP A N 1
ATOM 715 C CA . ASP A 1 92 ? 10.382 7.009 -3.362 1.00 98.81 92 ASP A CA 1
ATOM 716 C C . ASP A 1 92 ? 10.652 6.737 -1.870 1.00 98.81 92 ASP A C 1
ATOM 718 O O . ASP A 1 92 ? 9.778 6.430 -1.055 1.00 98.81 92 ASP A O 1
ATOM 722 N N . TYR A 1 93 ? 11.923 6.840 -1.497 1.00 98.81 93 TYR A N 1
ATOM 723 C CA . TYR A 1 93 ? 12.396 6.671 -0.130 1.00 98.81 93 TYR A CA 1
ATOM 724 C C . TYR A 1 93 ? 11.880 7.772 0.808 1.00 98.81 93 TYR A C 1
ATOM 726 O O . TYR A 1 93 ? 11.765 7.543 2.017 1.00 98.81 93 TYR A O 1
ATOM 734 N N . HIS A 1 94 ? 11.542 8.954 0.273 1.00 98.88 94 HIS A N 1
ATOM 735 C CA . HIS A 1 94 ? 10.923 10.032 1.051 1.00 98.88 94 HIS A CA 1
ATOM 736 C C . HIS A 1 94 ? 9.538 9.623 1.546 1.00 98.88 94 HIS A C 1
ATOM 738 O O . HIS A 1 94 ? 9.213 9.881 2.711 1.00 98.88 94 HIS A O 1
ATOM 744 N N . TRP A 1 95 ? 8.755 8.932 0.713 1.00 98.94 95 TRP A N 1
ATOM 745 C CA . TRP A 1 95 ? 7.459 8.386 1.108 1.00 98.94 95 TRP A CA 1
ATOM 746 C C . TRP A 1 95 ? 7.582 7.433 2.294 1.00 98.94 95 TRP A C 1
ATOM 748 O O . TRP A 1 95 ? 6.982 7.673 3.345 1.00 98.94 95 TRP A O 1
ATOM 758 N N . THR A 1 96 ? 8.420 6.397 2.172 1.00 98.88 96 THR A N 1
ATOM 759 C CA . THR A 1 96 ? 8.623 5.400 3.236 1.00 98.88 96 THR A CA 1
ATOM 760 C C . THR A 1 96 ? 9.110 6.048 4.525 1.00 98.88 96 THR A C 1
ATOM 762 O O . THR A 1 96 ? 8.561 5.770 5.592 1.00 98.88 96 THR A O 1
ATOM 765 N N . LYS A 1 97 ? 10.088 6.961 4.441 1.00 98.88 97 LYS A N 1
ATOM 766 C CA . LYS A 1 97 ? 10.575 7.719 5.601 1.00 98.88 97 LYS A CA 1
ATOM 767 C C . LYS A 1 97 ? 9.436 8.484 6.271 1.00 98.88 97 LYS A C 1
ATOM 769 O O . LYS A 1 97 ? 9.234 8.344 7.471 1.00 98.88 97 LYS A O 1
ATOM 774 N N . THR A 1 98 ? 8.691 9.275 5.505 1.00 98.88 98 THR A N 1
ATOM 775 C CA . THR A 1 98 ? 7.638 10.155 6.026 1.00 98.88 98 THR A CA 1
ATOM 776 C C . THR A 1 98 ? 6.492 9.370 6.662 1.00 98.88 98 THR A C 1
ATOM 778 O O . THR A 1 98 ? 6.046 9.714 7.761 1.00 98.88 98 THR A O 1
ATOM 781 N N . VAL A 1 99 ? 6.032 8.299 6.009 1.00 98.81 99 VAL A N 1
ATOM 782 C CA . VAL A 1 99 ? 4.976 7.428 6.541 1.00 98.81 99 VAL A CA 1
ATOM 783 C C . VAL A 1 99 ? 5.442 6.746 7.822 1.00 98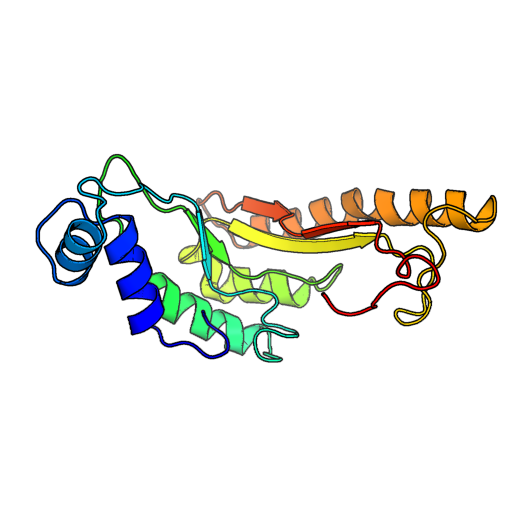.81 99 VAL A C 1
ATOM 785 O O . VAL A 1 99 ? 4.717 6.764 8.815 1.00 98.81 99 VAL A O 1
ATOM 788 N N . MET A 1 100 ? 6.660 6.207 7.848 1.00 98.69 100 MET A N 1
ATOM 789 C CA . MET A 1 100 ? 7.194 5.559 9.045 1.00 98.69 100 MET A CA 1
ATOM 790 C C . MET A 1 100 ? 7.405 6.536 10.204 1.00 98.69 100 MET A C 1
ATOM 792 O O . MET A 1 100 ? 7.025 6.230 11.331 1.00 98.69 100 MET A O 1
ATOM 796 N N . GLU A 1 101 ? 7.944 7.722 9.930 1.00 98.38 101 GLU A N 1
ATOM 797 C CA . GLU A 1 101 ? 8.204 8.766 10.925 1.00 98.38 101 GLU A CA 1
ATOM 798 C C . GLU A 1 101 ? 6.918 9.284 11.585 1.00 98.38 101 GLU A C 1
ATOM 800 O O . GLU A 1 101 ? 6.908 9.583 12.778 1.00 98.38 101 GLU A O 1
ATOM 805 N N . ARG A 1 102 ? 5.820 9.391 10.826 1.00 98.38 102 ARG A N 1
ATOM 806 C CA . ARG A 1 102 ? 4.575 10.011 11.309 1.00 98.38 102 ARG A CA 1
ATOM 807 C C . ARG A 1 102 ? 3.495 9.010 11.705 1.00 98.38 102 ARG A C 1
ATOM 809 O O . ARG A 1 102 ? 2.726 9.287 12.627 1.00 98.38 102 ARG A O 1
ATOM 816 N N . ALA A 1 103 ? 3.399 7.883 11.007 1.00 98.00 103 ALA A N 1
ATOM 817 C CA . ALA A 1 103 ? 2.313 6.912 11.132 1.00 98.00 103 ALA A 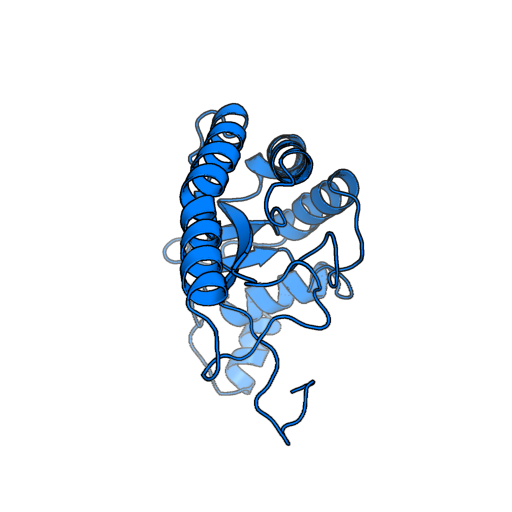CA 1
ATOM 818 C C . ALA A 1 103 ? 2.786 5.484 11.459 1.00 98.00 103 ALA A C 1
ATOM 820 O O . ALA A 1 103 ? 1.940 4.629 11.728 1.00 98.00 103 ALA A O 1
ATOM 821 N N . GLY A 1 104 ? 4.097 5.214 11.496 1.00 97.19 104 GLY A N 1
ATOM 822 C CA . GLY A 1 104 ? 4.654 3.873 11.720 1.00 97.19 104 GLY A CA 1
ATOM 823 C C . GLY A 1 104 ? 4.187 3.211 13.022 1.00 97.19 104 GLY A C 1
ATOM 824 O O . GLY A 1 104 ? 3.989 2.000 13.075 1.00 97.19 104 GLY A O 1
ATOM 825 N N . GLN A 1 105 ? 3.904 3.996 14.064 1.00 95.94 105 GLN A N 1
ATOM 826 C CA . GLN A 1 105 ? 3.344 3.527 15.338 1.00 95.94 105 GLN A CA 1
ATOM 827 C C . GLN A 1 105 ? 1.900 3.004 15.246 1.00 95.94 105 GLN A C 1
ATOM 829 O O . GLN A 1 105 ? 1.430 2.352 16.176 1.00 95.94 105 GLN A O 1
ATOM 834 N N . ALA A 1 106 ? 1.184 3.316 14.165 1.00 96.25 106 ALA A N 1
ATOM 835 C CA . ALA A 1 106 ? -0.231 2.998 13.997 1.00 96.25 106 ALA A CA 1
ATOM 836 C C . ALA A 1 106 ? -0.492 1.841 13.017 1.00 96.25 106 ALA A C 1
ATOM 838 O O . ALA A 1 106 ? -1.635 1.395 12.892 1.00 96.25 106 ALA A O 1
ATOM 839 N N . VAL A 1 107 ? 0.553 1.355 12.341 1.00 97.94 107 VAL A N 1
ATOM 840 C CA . VAL A 1 107 ? 0.479 0.286 11.338 1.00 97.94 107 VAL A CA 1
ATOM 841 C C . VAL A 1 107 ? 1.414 -0.872 11.671 1.00 97.94 107 VAL A C 1
ATOM 843 O O . VAL A 1 107 ? 2.276 -0.754 12.547 1.00 97.94 107 VAL A O 1
ATOM 846 N N . ASP A 1 108 ? 1.207 -2.003 11.005 1.00 98.44 108 ASP A N 1
ATOM 847 C CA . ASP A 1 108 ? 1.996 -3.228 11.152 1.00 98.44 108 ASP A CA 1
ATOM 848 C C . ASP A 1 108 ? 2.893 -3.485 9.932 1.00 98.44 108 ASP A C 1
ATOM 850 O O . ASP A 1 108 ? 3.892 -4.196 10.045 1.00 98.44 108 ASP A O 1
ATOM 854 N N . ALA A 1 109 ? 2.587 -2.873 8.785 1.00 98.75 109 ALA A N 1
ATOM 855 C CA . ALA A 1 109 ? 3.455 -2.823 7.614 1.00 98.75 109 ALA A CA 1
ATOM 856 C C . ALA A 1 109 ? 3.236 -1.551 6.779 1.00 98.75 109 ALA A C 1
ATOM 858 O O . ALA A 1 109 ? 2.225 -0.859 6.924 1.00 98.75 109 ALA A O 1
ATOM 859 N N . VAL A 1 110 ? 4.179 -1.283 5.879 1.00 98.75 110 VAL A N 1
ATOM 860 C CA . VAL A 1 110 ? 4.068 -0.303 4.789 1.00 98.75 110 VAL A CA 1
ATOM 861 C C . VAL A 1 110 ? 4.223 -1.051 3.466 1.00 98.75 110 VAL A C 1
ATOM 863 O O . VAL A 1 110 ? 5.046 -1.968 3.392 1.00 98.75 110 VAL A O 1
ATOM 866 N N . SER A 1 111 ? 3.426 -0.710 2.453 1.00 98.88 111 SER A N 1
ATOM 867 C CA . SER A 1 111 ? 3.494 -1.382 1.156 1.00 98.88 111 SER A CA 1
ATOM 868 C C . SER A 1 111 ? 4.653 -0.906 0.261 1.00 98.88 111 SER A C 1
ATOM 870 O O . SER A 1 111 ? 5.378 0.032 0.602 1.00 98.88 111 SER A O 1
ATOM 872 N N . LEU A 1 112 ? 4.881 -1.577 -0.865 1.00 98.94 112 LEU A N 1
ATOM 873 C CA . LEU A 1 112 ? 5.835 -1.186 -1.902 1.00 98.94 112 LEU A CA 1
ATOM 874 C C . LEU A 1 112 ? 5.344 -1.703 -3.247 1.00 98.94 112 LEU A C 1
ATOM 876 O O . LEU A 1 112 ? 5.094 -2.898 -3.387 1.00 98.94 112 LEU A O 1
ATOM 880 N N . HIS A 1 113 ? 5.250 -0.802 -4.221 1.00 98.81 113 HIS A N 1
ATOM 881 C CA . HIS A 1 113 ? 4.838 -1.138 -5.577 1.00 98.81 113 HIS A CA 1
ATOM 882 C C . HIS A 1 113 ? 6.042 -1.015 -6.517 1.00 98.81 113 HIS A C 1
ATOM 884 O O . HIS A 1 113 ? 6.720 0.020 -6.537 1.00 98.81 113 HIS A O 1
ATOM 890 N N . TYR A 1 114 ? 6.316 -2.065 -7.294 1.00 98.56 114 TYR A N 1
ATOM 891 C CA . TYR A 1 114 ? 7.328 -2.035 -8.351 1.00 98.56 114 TYR A CA 1
ATOM 892 C C . TYR A 1 114 ? 6.988 -3.001 -9.488 1.00 98.56 114 TYR A C 1
ATOM 894 O O . TYR A 1 114 ? 7.081 -4.220 -9.338 1.00 98.56 114 TYR A O 1
ATOM 902 N N . TYR A 1 115 ? 6.661 -2.440 -10.652 1.00 98.25 115 TYR A N 1
ATOM 903 C CA . TYR A 1 115 ? 6.469 -3.194 -11.886 1.00 98.25 115 TYR A CA 1
ATOM 904 C C . TYR A 1 115 ? 7.736 -3.187 -12.743 1.00 98.25 115 TYR A C 1
ATOM 906 O O . TYR A 1 115 ? 8.411 -2.169 -12.894 1.00 98.25 115 TYR A O 1
ATOM 914 N N . THR A 1 116 ? 8.029 -4.334 -13.347 1.00 98.38 116 THR A N 1
ATOM 915 C CA . THR A 1 116 ? 9.078 -4.493 -14.354 1.00 98.38 116 THR A CA 1
ATOM 916 C C . THR A 1 116 ? 8.508 -4.121 -15.717 1.00 98.38 116 THR A C 1
ATOM 918 O O . THR A 1 116 ? 7.770 -4.898 -16.325 1.00 98.38 116 THR A O 1
ATOM 921 N N . VAL A 1 117 ? 8.856 -2.928 -16.192 1.00 96.75 117 VAL A N 1
ATOM 922 C CA . VAL A 1 117 ? 8.470 -2.427 -17.517 1.00 96.75 117 VAL A CA 1
ATOM 923 C C . VAL A 1 117 ? 9.711 -2.414 -18.410 1.00 96.75 117 VAL A C 1
ATOM 925 O O . VAL A 1 117 ? 10.654 -1.687 -18.084 1.00 96.75 117 VAL A O 1
ATOM 928 N N . PRO A 1 118 ? 9.763 -3.209 -19.496 1.00 94.75 118 PRO A N 1
ATOM 929 C CA . PRO A 1 118 ? 10.955 -3.311 -20.341 1.00 94.75 118 PRO A CA 1
ATOM 930 C C . PRO A 1 118 ? 11.410 -1.951 -20.883 1.00 94.75 118 PRO A C 1
ATOM 932 O O . PRO A 1 118 ? 12.579 -1.587 -20.750 1.00 94.75 118 PRO A O 1
ATOM 935 N N . HIS A 1 119 ? 10.473 -1.151 -21.388 1.00 93.56 119 HIS A N 1
ATOM 936 C CA . HIS A 1 119 ? 10.738 0.178 -21.942 1.00 93.56 119 HIS A CA 1
ATOM 937 C C . HIS A 1 119 ? 10.587 1.297 -20.902 1.00 93.56 119 HIS A C 1
ATOM 939 O O . HIS A 1 119 ? 9.973 1.118 -19.853 1.00 93.56 119 HIS A O 1
ATOM 945 N N . GLU A 1 120 ? 11.186 2.459 -21.173 1.00 88.62 120 GLU A N 1
ATOM 946 C CA . GLU A 1 120 ? 11.033 3.665 -20.332 1.00 88.62 120 GLU A CA 1
ATOM 947 C C . GLU A 1 120 ? 9.710 4.397 -20.595 1.00 88.62 120 GLU A C 1
ATOM 949 O O . GLU A 1 120 ? 9.205 5.122 -19.737 1.00 88.62 120 GLU A O 1
ATOM 954 N N . ASP A 1 121 ? 9.143 4.222 -21.789 1.00 90.25 121 ASP A N 1
ATOM 955 C CA . ASP A 1 121 ? 7.871 4.828 -22.146 1.00 90.25 121 ASP A CA 1
ATOM 956 C C . ASP A 1 121 ? 6.714 4.003 -21.574 1.00 90.25 121 ASP A C 1
ATOM 958 O O . ASP A 1 121 ? 6.391 2.918 -22.051 1.00 90.25 121 ASP A O 1
ATOM 962 N N . TRP A 1 122 ? 6.042 4.547 -20.560 1.00 87.25 122 TRP A N 1
ATOM 963 C CA . TRP A 1 122 ? 4.875 3.904 -19.960 1.00 87.25 122 TRP A CA 1
ATOM 964 C C . TRP A 1 122 ? 3.724 3.680 -20.956 1.00 87.25 122 TRP A C 1
ATOM 966 O O . TRP A 1 122 ? 2.886 2.803 -20.743 1.00 87.25 122 TRP A O 1
ATOM 976 N N . GLN A 1 123 ? 3.647 4.459 -22.039 1.00 89.44 123 GLN A N 1
ATOM 977 C CA . GLN A 1 123 ? 2.632 4.278 -23.082 1.00 89.44 123 GLN A CA 1
ATOM 978 C C . GLN A 1 123 ? 3.008 3.189 -24.097 1.00 89.44 123 GLN A C 1
ATOM 980 O O . GLN A 1 123 ? 2.124 2.710 -24.804 1.00 89.44 123 GLN A O 1
ATOM 985 N N . HIS A 1 124 ? 4.277 2.777 -24.133 1.00 92.00 124 HIS A N 1
ATOM 986 C CA . HIS A 1 124 ? 4.826 1.790 -25.064 1.00 92.00 124 HIS A CA 1
ATOM 987 C C . HIS A 1 124 ? 5.778 0.850 -24.318 1.00 92.00 124 HIS A C 1
ATOM 989 O O . HIS A 1 124 ? 6.998 0.994 -24.375 1.00 92.00 124 HIS A O 1
ATOM 995 N N . LYS A 1 125 ? 5.203 -0.094 -23.569 1.00 94.75 125 LYS A N 1
ATOM 996 C CA . LYS A 1 125 ? 5.916 -0.964 -22.620 1.00 94.75 125 LYS A CA 1
ATOM 997 C C . LYS A 1 125 ? 6.593 -2.160 -23.284 1.00 94.75 125 LYS A C 1
ATOM 999 O O . LYS A 1 125 ? 7.425 -2.797 -22.636 1.00 94.75 125 LYS A O 1
ATOM 1004 N N . GLY A 1 126 ? 6.248 -2.465 -24.536 1.00 94.88 126 GLY A N 1
ATOM 1005 C CA . GLY A 1 126 ? 6.746 -3.619 -25.287 1.00 94.88 126 GLY A CA 1
ATOM 1006 C C . GLY A 1 126 ? 5.794 -4.816 -25.241 1.00 94.88 126 GLY A C 1
ATOM 1007 O O . GLY A 1 126 ? 4.892 -4.879 -24.406 1.00 94.88 126 GLY A O 1
ATOM 1008 N N . SER A 1 127 ? 5.994 -5.765 -26.157 1.00 95.44 127 SER A N 1
ATOM 1009 C CA . SER A 1 127 ? 5.168 -6.972 -26.291 1.00 95.44 127 SER A CA 1
ATOM 1010 C C . SER A 1 127 ? 5.543 -8.043 -25.265 1.00 95.44 127 SER A C 1
ATOM 1012 O O . SER A 1 127 ? 6.714 -8.229 -24.934 1.00 95.44 127 SER A O 1
ATOM 1014 N N . ALA A 1 128 ? 4.545 -8.801 -24.807 1.00 96.00 128 ALA A N 1
ATOM 1015 C CA . ALA A 1 128 ? 4.752 -9.947 -23.926 1.00 96.00 128 ALA A CA 1
ATOM 1016 C C . ALA A 1 128 ? 5.315 -11.185 -24.656 1.00 96.00 128 ALA A C 1
ATOM 1018 O O . ALA A 1 128 ? 5.834 -12.094 -24.005 1.00 96.00 128 ALA A O 1
ATOM 1019 N N . THR A 1 129 ? 5.189 -11.252 -25.988 1.00 96.25 129 THR A N 1
ATOM 1020 C CA . THR A 1 129 ? 5.494 -12.463 -26.778 1.00 96.25 129 THR A CA 1
ATOM 1021 C C . THR A 1 129 ? 6.461 -12.245 -27.939 1.00 96.25 129 THR A C 1
ATOM 1023 O O . THR A 1 129 ? 7.144 -13.192 -28.326 1.00 96.25 129 THR A O 1
ATOM 1026 N N . ASP A 1 130 ? 6.543 -11.026 -28.473 1.00 96.94 130 ASP A N 1
ATOM 1027 C CA . ASP A 1 130 ? 7.404 -10.667 -29.605 1.00 96.94 130 ASP A CA 1
ATOM 1028 C C . ASP A 1 130 ? 8.398 -9.587 -29.177 1.00 96.94 130 ASP A C 1
ATOM 1030 O O . ASP A 1 130 ? 8.097 -8.395 -29.200 1.00 96.94 130 ASP A O 1
ATOM 1034 N N . PHE A 1 131 ? 9.562 -10.026 -28.711 1.00 97.50 131 PHE A N 1
ATOM 1035 C CA . PHE A 1 131 ? 10.586 -9.162 -28.141 1.00 97.50 131 PHE A CA 1
ATOM 1036 C C . PHE A 1 131 ? 11.981 -9.598 -28.586 1.00 97.50 131 PHE A C 1
ATOM 1038 O O . PHE A 1 131 ? 12.250 -10.752 -28.921 1.00 97.50 131 PHE A O 1
ATOM 1045 N N . THR A 1 132 ? 12.887 -8.639 -28.575 1.00 98.06 132 THR A N 1
ATOM 1046 C CA . THR A 1 132 ? 14.304 -8.797 -28.882 1.00 98.06 132 THR A CA 1
ATOM 1047 C C . THR A 1 132 ? 15.082 -9.369 -27.693 1.00 98.06 132 THR A C 1
ATOM 1049 O O . THR A 1 132 ? 14.658 -9.281 -26.538 1.00 98.06 132 THR A O 1
ATOM 1052 N N . ASP A 1 133 ? 16.286 -9.887 -27.952 1.00 98.12 133 ASP A N 1
ATOM 1053 C CA . ASP A 1 133 ? 17.218 -10.276 -26.883 1.00 98.12 133 ASP A CA 1
ATOM 1054 C C . ASP A 1 133 ? 17.527 -9.096 -25.937 1.00 98.12 133 ASP A C 1
ATOM 1056 O O . ASP A 1 133 ? 17.679 -9.282 -24.731 1.00 98.12 133 ASP A O 1
ATOM 1060 N N . GLU A 1 134 ? 17.584 -7.867 -26.460 1.00 97.62 134 GLU A N 1
ATOM 1061 C CA . GLU A 1 134 ? 17.803 -6.654 -25.663 1.00 97.62 134 GLU A CA 1
ATOM 1062 C C . GLU A 1 134 ? 16.659 -6.400 -24.672 1.00 97.62 134 GLU A C 1
ATOM 1064 O O . GLU A 1 134 ? 16.910 -6.133 -23.495 1.00 97.62 134 GLU A O 1
ATOM 1069 N N . GLU A 1 135 ? 15.406 -6.541 -25.106 1.00 97.69 135 GLU A N 1
ATOM 1070 C CA . GLU A 1 135 ? 14.229 -6.420 -24.237 1.00 97.69 135 GLU A CA 1
ATOM 1071 C C . GLU A 1 135 ? 14.177 -7.539 -23.197 1.00 97.69 135 GLU A C 1
ATOM 1073 O O . GLU A 1 135 ? 13.856 -7.282 -22.033 1.00 97.69 135 GLU A O 1
ATOM 1078 N N . TYR A 1 136 ? 14.566 -8.762 -23.570 1.00 98.06 136 TYR A N 1
ATOM 1079 C CA . TYR A 1 136 ? 14.700 -9.872 -22.628 1.00 98.06 136 TYR A CA 1
ATOM 1080 C C . TYR A 1 136 ? 15.707 -9.542 -21.515 1.00 98.06 136 TYR A C 1
ATOM 1082 O O . TYR A 1 136 ? 15.374 -9.608 -20.327 1.00 98.06 136 TYR A O 1
ATOM 1090 N N . TYR A 1 137 ? 16.926 -9.123 -21.873 1.00 98.25 137 TYR A N 1
ATOM 1091 C CA . TYR A 1 137 ? 17.954 -8.781 -20.885 1.00 98.25 137 TYR A CA 1
ATOM 1092 C C . TYR A 1 137 ? 17.607 -7.526 -20.076 1.00 98.25 137 TYR A C 1
ATOM 1094 O O . TYR A 1 137 ? 17.887 -7.488 -18.878 1.00 98.25 137 TYR A O 1
ATOM 1102 N N . THR A 1 138 ? 16.952 -6.534 -20.681 1.00 97.94 138 THR A N 1
ATOM 1103 C CA . THR A 1 138 ? 16.471 -5.335 -19.977 1.00 97.94 138 THR A CA 1
ATOM 1104 C C . THR A 1 138 ? 15.394 -5.688 -18.955 1.00 97.94 138 THR A C 1
ATOM 1106 O O . THR A 1 138 ? 15.454 -5.226 -17.816 1.00 97.94 138 THR A O 1
ATOM 1109 N N . THR A 1 139 ? 14.455 -6.566 -19.316 1.00 98.44 139 THR A N 1
ATOM 1110 C CA . THR A 1 139 ? 13.420 -7.077 -18.403 1.00 98.44 139 THR A CA 1
ATOM 1111 C C . THR A 1 139 ? 14.053 -7.776 -17.200 1.00 98.44 139 THR A C 1
ATOM 1113 O O . THR A 1 139 ? 13.696 -7.486 -16.057 1.00 98.44 139 THR A O 1
ATOM 1116 N N . LEU A 1 140 ? 15.044 -8.646 -17.437 1.00 98.50 140 LEU A N 1
ATOM 1117 C CA . LEU A 1 140 ? 15.782 -9.318 -16.365 1.00 98.50 140 LEU A CA 1
ATOM 1118 C C . LEU A 1 140 ? 16.570 -8.336 -15.489 1.00 98.50 140 LEU A C 1
ATOM 1120 O O . LEU A 1 140 ? 16.578 -8.463 -14.267 1.00 98.50 140 LEU A O 1
ATOM 1124 N N . HIS A 1 141 ? 17.227 -7.346 -16.091 1.00 98.06 141 HIS A N 1
ATOM 1125 C CA . HIS A 1 141 ? 17.967 -6.335 -15.343 1.00 98.06 141 HIS A CA 1
ATOM 1126 C C . HIS A 1 141 ? 17.043 -5.524 -14.425 1.00 98.06 141 HIS A C 1
ATOM 1128 O O . HIS A 1 141 ? 17.329 -5.386 -13.236 1.00 98.06 141 HIS A O 1
ATOM 1134 N N . LYS A 1 142 ? 15.909 -5.052 -14.955 1.00 98.25 142 LYS A N 1
ATOM 1135 C CA . LYS A 1 142 ? 14.920 -4.280 -14.198 1.00 98.25 142 LYS A CA 1
ATOM 1136 C C . LYS A 1 142 ? 14.291 -5.116 -13.082 1.00 98.25 142 LYS A C 1
ATOM 1138 O O . LYS A 1 142 ? 14.314 -4.690 -11.936 1.00 98.25 142 LYS A O 1
ATOM 1143 N N . THR A 1 143 ? 13.844 -6.350 -13.336 1.00 98.38 143 THR A N 1
ATOM 1144 C CA . THR A 1 143 ? 13.234 -7.156 -12.256 1.00 98.38 143 THR A CA 1
ATOM 1145 C C . THR A 1 143 ? 14.185 -7.416 -11.082 1.00 98.38 143 THR A C 1
ATOM 1147 O O . THR A 1 143 ? 13.719 -7.538 -9.949 1.00 98.38 143 THR A O 1
ATOM 1150 N N . LEU A 1 144 ? 15.501 -7.477 -11.321 1.00 98.56 144 LEU A N 1
ATOM 1151 C CA . LEU A 1 144 ? 16.502 -7.661 -10.266 1.00 98.56 144 LEU A CA 1
ATOM 1152 C C . LEU A 1 144 ? 16.696 -6.409 -9.394 1.00 98.56 144 LEU A C 1
ATOM 1154 O O . LEU A 1 144 ? 17.154 -6.531 -8.259 1.00 98.56 144 LEU A O 1
ATOM 1158 N N . GLN A 1 145 ? 16.264 -5.230 -9.849 1.00 98.25 145 GLN A N 1
ATOM 1159 C CA . GLN A 1 145 ? 16.256 -4.001 -9.047 1.00 98.25 145 GLN A CA 1
ATOM 1160 C C . GLN A 1 145 ? 15.386 -4.125 -7.781 1.00 98.25 145 GLN A C 1
ATOM 1162 O O . GLN A 1 145 ? 15.601 -3.397 -6.811 1.00 98.25 145 GLN A O 1
ATOM 1167 N N . MET A 1 146 ? 14.434 -5.068 -7.749 1.00 98.75 146 MET A N 1
ATOM 1168 C CA . MET A 1 146 ? 13.607 -5.342 -6.569 1.00 98.75 146 MET A CA 1
ATOM 1169 C C . MET A 1 146 ? 14.445 -5.603 -5.308 1.00 98.75 146 MET A C 1
ATOM 1171 O O . MET A 1 146 ? 14.050 -5.173 -4.225 1.00 98.75 146 MET A O 1
ATOM 1175 N N . GLU A 1 147 ? 15.598 -6.271 -5.432 1.00 98.69 147 GLU A N 1
ATOM 1176 C CA . GLU A 1 147 ? 16.484 -6.537 -4.291 1.00 98.69 147 GLU A CA 1
ATOM 1177 C C . GLU A 1 147 ? 16.928 -5.227 -3.624 1.00 98.69 147 GLU A C 1
ATOM 1179 O O . GLU A 1 147 ? 16.699 -5.029 -2.429 1.00 98.69 147 GLU A O 1
ATOM 1184 N N . GLU A 1 148 ? 17.444 -4.282 -4.414 1.00 98.62 148 GLU A N 1
ATOM 1185 C CA . GLU A 1 148 ? 17.863 -2.968 -3.923 1.00 98.62 148 GLU A CA 1
ATOM 1186 C C . GLU A 1 148 ? 16.694 -2.195 -3.288 1.00 98.62 148 GLU A C 1
ATOM 1188 O O . GLU A 1 148 ? 16.842 -1.608 -2.210 1.00 98.62 148 GLU A O 1
ATOM 1193 N N . LEU A 1 149 ? 15.515 -2.207 -3.920 1.00 98.88 149 LEU A N 1
ATOM 1194 C CA . LEU A 1 149 ? 14.331 -1.511 -3.404 1.00 98.88 149 LEU A CA 1
ATOM 1195 C C . LEU A 1 149 ? 13.899 -2.073 -2.044 1.00 98.88 149 LEU A C 1
ATOM 1197 O O . LEU A 1 149 ? 13.682 -1.309 -1.096 1.00 98.88 149 LEU A O 1
ATOM 1201 N N . VAL A 1 150 ? 13.816 -3.400 -1.921 1.00 98.88 150 VAL A N 1
ATOM 1202 C CA . VAL A 1 150 ? 13.446 -4.079 -0.673 1.00 98.88 150 VAL A CA 1
ATOM 1203 C C . VAL A 1 150 ? 14.462 -3.784 0.426 1.00 98.88 150 VAL A C 1
ATOM 1205 O O . VAL A 1 150 ? 14.062 -3.450 1.547 1.00 98.88 150 VAL A O 1
ATOM 1208 N N . GLU A 1 151 ? 15.760 -3.861 0.132 1.00 98.81 151 GLU A N 1
ATOM 1209 C CA . GLU A 1 151 ? 16.816 -3.562 1.100 1.00 98.81 151 GLU A CA 1
ATOM 1210 C C . GLU A 1 151 ? 16.750 -2.114 1.595 1.00 98.81 151 GLU A C 1
ATOM 1212 O O . GLU A 1 151 ? 16.782 -1.859 2.807 1.00 98.81 151 GLU A O 1
ATOM 1217 N N . ASN A 1 152 ? 16.612 -1.160 0.672 1.00 98.88 152 ASN A N 1
ATOM 1218 C CA . ASN A 1 152 ? 16.599 0.265 0.980 1.00 98.88 152 ASN A CA 1
ATOM 1219 C C . ASN A 1 152 ? 15.366 0.671 1.791 1.00 98.88 152 ASN A C 1
ATOM 1221 O O . ASN A 1 152 ? 15.509 1.297 2.848 1.00 98.88 152 ASN A O 1
ATOM 1225 N N . HIS A 1 153 ? 14.168 0.266 1.365 1.00 98.88 153 HIS A N 1
ATOM 1226 C CA . HIS A 1 153 ? 12.937 0.552 2.106 1.00 98.88 153 HIS A CA 1
ATOM 1227 C C . HIS A 1 153 ? 12.921 -0.138 3.469 1.00 98.88 153 HIS A C 1
ATOM 1229 O O . HIS A 1 153 ? 12.602 0.497 4.475 1.00 98.88 153 HIS A O 1
ATOM 1235 N N . THR A 1 154 ? 13.359 -1.399 3.549 1.00 98.75 154 THR A N 1
ATOM 1236 C CA . THR A 1 154 ? 13.465 -2.122 4.827 1.00 98.75 154 THR A CA 1
ATOM 1237 C C . THR A 1 154 ? 14.432 -1.431 5.785 1.00 98.75 154 THR A C 1
ATOM 1239 O O . THR A 1 154 ? 14.168 -1.350 6.988 1.00 98.75 154 THR A O 1
ATOM 1242 N N . ARG A 1 155 ? 15.560 -0.913 5.283 1.00 98.75 155 ARG A N 1
ATOM 1243 C CA . ARG A 1 155 ? 16.519 -0.151 6.091 1.00 98.75 155 ARG A CA 1
ATOM 1244 C C . ARG A 1 155 ? 15.891 1.117 6.664 1.00 98.75 155 ARG A C 1
ATOM 1246 O O . ARG A 1 155 ? 16.109 1.395 7.841 1.00 98.75 155 ARG A O 1
ATOM 1253 N N . ILE A 1 156 ? 15.088 1.838 5.884 1.00 98.75 156 ILE A N 1
ATOM 1254 C CA . ILE A 1 156 ? 14.359 3.021 6.362 1.00 98.75 156 ILE A CA 1
ATOM 1255 C C . ILE A 1 156 ? 13.319 2.616 7.411 1.00 98.75 156 ILE A C 1
ATOM 1257 O O . ILE A 1 156 ? 13.315 3.177 8.502 1.00 98.75 156 ILE A O 1
ATOM 1261 N N . ILE A 1 157 ? 12.499 1.593 7.152 1.00 98.75 157 ILE A N 1
ATOM 1262 C CA . ILE A 1 157 ? 11.512 1.086 8.125 1.00 98.75 157 ILE A CA 1
ATOM 1263 C C . ILE A 1 157 ? 12.184 0.760 9.466 1.00 98.75 157 ILE A C 1
ATOM 1265 O O . ILE A 1 157 ? 11.719 1.197 10.521 1.00 98.75 157 ILE A O 1
ATOM 1269 N N . LYS A 1 158 ? 13.330 0.070 9.438 1.00 98.19 158 LYS A N 1
ATOM 1270 C CA . LYS A 1 158 ? 14.095 -0.287 10.644 1.00 98.19 158 LYS A CA 1
ATOM 1271 C C . LYS A 1 158 ? 14.570 0.919 11.458 1.00 98.19 158 LYS A C 1
ATOM 1273 O O . LYS A 1 158 ? 14.668 0.797 12.675 1.00 98.19 158 LYS A O 1
ATOM 1278 N N . GLN A 1 159 ? 14.849 2.061 10.827 1.00 97.75 159 GLN A N 1
ATOM 1279 C CA . GLN A 1 159 ? 15.271 3.280 11.531 1.00 97.75 159 GLN A CA 1
ATOM 1280 C C . GLN A 1 159 ? 14.140 3.909 12.359 1.00 97.75 159 GLN A C 1
ATOM 1282 O O . GLN A 1 159 ? 14.418 4.562 13.360 1.00 97.75 159 GLN A O 1
ATOM 1287 N N . TYR A 1 160 ? 12.881 3.695 11.966 1.00 97.12 160 TYR A N 1
ATOM 1288 C CA . TYR A 1 160 ? 11.716 4.372 12.547 1.00 97.12 160 TYR A CA 1
ATOM 1289 C C . TYR A 1 160 ? 10.753 3.441 13.302 1.00 97.12 160 TYR A C 1
ATOM 1291 O O . TYR A 1 160 ? 9.873 3.923 14.010 1.00 97.12 160 TYR A O 1
ATOM 1299 N N . GLN A 1 161 ? 10.899 2.116 13.193 1.00 95.25 161 GLN A N 1
ATOM 1300 C CA . GLN A 1 161 ? 9.987 1.158 13.840 1.00 95.25 161 GLN A CA 1
ATOM 1301 C C . GLN A 1 161 ? 10.115 1.084 15.380 1.00 95.25 161 GLN A C 1
ATOM 1303 O O . GLN A 1 161 ? 9.211 0.574 16.046 1.00 95.25 161 GLN A O 1
ATOM 1308 N N . GLY A 1 162 ? 11.216 1.582 15.960 1.00 92.31 162 GLY A N 1
ATOM 1309 C CA . GLY A 1 162 ? 11.511 1.445 17.392 1.00 92.31 162 GLY A CA 1
ATOM 1310 C C . GLY A 1 162 ? 11.618 -0.025 17.820 1.00 92.31 162 GLY A C 1
ATOM 1311 O O . GLY A 1 162 ? 12.224 -0.832 17.118 1.00 92.31 162 GLY A O 1
ATOM 1312 N N . ASP A 1 163 ? 10.991 -0.383 18.944 1.00 92.88 163 ASP A N 1
ATOM 1313 C CA . ASP A 1 163 ? 10.930 -1.771 19.439 1.00 92.88 163 ASP A CA 1
ATOM 1314 C C . ASP A 1 163 ? 9.859 -2.624 18.732 1.00 92.88 163 ASP A C 1
ATOM 1316 O O . ASP A 1 163 ? 9.752 -3.832 18.962 1.00 92.88 163 ASP A O 1
ATOM 1320 N N . ARG A 1 164 ? 9.026 -2.010 17.879 1.00 94.06 164 ARG A N 1
ATOM 1321 C CA . ARG A 1 164 ? 8.021 -2.736 17.096 1.00 94.06 164 ARG A CA 1
ATOM 1322 C C . ARG A 1 164 ? 8.673 -3.352 15.864 1.00 94.06 164 ARG A C 1
ATOM 1324 O O . ARG A 1 164 ? 9.630 -2.824 15.311 1.00 94.06 164 ARG A O 1
ATOM 1331 N N . LYS A 1 165 ? 8.095 -4.456 15.393 1.00 94.75 165 LYS A N 1
ATOM 1332 C CA . LYS A 1 165 ? 8.438 -5.054 14.102 1.00 94.75 165 LYS A CA 1
ATOM 1333 C C . LYS A 1 165 ? 7.418 -4.596 13.065 1.00 94.75 165 LYS A C 1
ATOM 1335 O O . LYS A 1 165 ? 6.301 -5.106 13.065 1.00 94.75 165 LYS A O 1
ATOM 1340 N N . VAL A 1 166 ? 7.804 -3.649 12.214 1.00 98.31 166 VAL A N 1
ATOM 1341 C CA . VAL A 1 166 ? 6.978 -3.183 11.090 1.00 98.31 166 VAL A CA 1
ATOM 1342 C C . VAL A 1 166 ? 7.462 -3.865 9.810 1.00 98.31 166 VAL A C 1
ATOM 1344 O O . VAL A 1 166 ? 8.662 -3.922 9.543 1.00 98.31 166 VAL A O 1
ATOM 1347 N N . GLY A 1 167 ? 6.538 -4.457 9.055 1.00 98.38 167 GLY A N 1
ATOM 1348 C CA . GLY A 1 167 ? 6.831 -5.164 7.809 1.00 98.38 167 GLY A CA 1
ATOM 1349 C C . GLY A 1 167 ? 6.942 -4.246 6.589 1.00 98.38 167 GLY A C 1
ATOM 1350 O O . GLY A 1 167 ? 6.431 -3.128 6.587 1.00 98.38 167 GLY A O 1
ATOM 1351 N N . LEU A 1 168 ? 7.564 -4.769 5.534 1.00 98.81 168 LEU A N 1
ATOM 1352 C CA . LEU A 1 168 ? 7.450 -4.264 4.166 1.00 98.81 168 LEU A CA 1
ATOM 1353 C C . LEU A 1 168 ? 6.565 -5.246 3.386 1.00 98.81 168 LEU A C 1
ATOM 1355 O O . LEU A 1 168 ? 6.852 -6.444 3.391 1.00 98.81 168 LEU A O 1
ATOM 1359 N N . ALA A 1 169 ? 5.492 -4.765 2.763 1.00 98.69 169 ALA A N 1
ATOM 1360 C CA . ALA A 1 169 ? 4.580 -5.583 1.965 1.00 98.69 169 ALA A CA 1
ATOM 1361 C C . ALA A 1 169 ? 4.734 -5.239 0.478 1.00 98.69 169 ALA A C 1
ATOM 1363 O O . ALA A 1 169 ? 4.292 -4.183 0.051 1.00 98.69 169 ALA A O 1
ATOM 1364 N N . VAL A 1 170 ? 5.363 -6.113 -0.309 1.00 98.69 170 VAL A N 1
ATOM 1365 C CA . VAL A 1 170 ? 5.407 -5.962 -1.774 1.00 98.69 170 VAL A CA 1
ATOM 1366 C C . VAL A 1 170 ? 4.103 -6.521 -2.345 1.00 98.69 170 VAL A C 1
ATOM 1368 O O . VAL A 1 170 ? 4.022 -7.703 -2.677 1.00 98.69 170 VAL A O 1
ATOM 1371 N N . ASP A 1 171 ? 3.050 -5.710 -2.324 1.00 98.56 171 ASP A N 1
ATOM 1372 C CA . ASP A 1 171 ? 1.677 -6.095 -2.679 1.00 98.56 171 ASP A CA 1
ATOM 1373 C C . ASP A 1 171 ? 1.307 -5.798 -4.138 1.00 98.56 171 ASP A C 1
ATOM 1375 O O . ASP A 1 171 ? 0.327 -6.358 -4.626 1.00 98.56 171 ASP A O 1
ATOM 1379 N N . GLU A 1 172 ? 2.144 -5.049 -4.860 1.00 98.69 172 GLU A N 1
ATOM 1380 C CA . GLU A 1 172 ? 2.077 -4.904 -6.315 1.00 98.69 172 GLU A CA 1
ATOM 1381 C C . GLU A 1 172 ? 3.461 -5.086 -6.956 1.00 98.69 172 GLU A C 1
ATOM 1383 O O . GLU A 1 172 ? 4.398 -4.315 -6.726 1.00 98.69 172 GLU A O 1
ATOM 1388 N N . TRP A 1 173 ? 3.596 -6.138 -7.765 1.00 98.69 173 TRP A N 1
ATOM 1389 C CA . TRP A 1 173 ? 4.800 -6.440 -8.534 1.00 98.69 173 TRP A CA 1
ATOM 1390 C C . TRP A 1 173 ? 4.480 -7.351 -9.720 1.00 98.69 173 TRP A C 1
ATOM 1392 O O . TRP A 1 173 ? 3.441 -8.009 -9.758 1.00 98.69 173 TRP A O 1
ATOM 1402 N N . GLY A 1 174 ? 5.402 -7.418 -10.675 1.00 98.31 174 GLY A N 1
ATOM 1403 C CA . GLY A 1 174 ? 5.286 -8.263 -11.862 1.00 98.31 174 GLY A CA 1
ATOM 1404 C C . GLY A 1 174 ? 5.752 -7.534 -13.111 1.00 98.31 174 GLY A C 1
ATOM 1405 O O . GLY A 1 174 ? 6.157 -6.373 -13.048 1.00 98.31 174 GLY A O 1
ATOM 1406 N N . THR A 1 175 ? 5.718 -8.212 -14.251 1.00 98.00 175 THR A N 1
ATOM 1407 C CA . THR A 1 175 ? 5.953 -7.571 -15.544 1.00 98.00 175 THR A CA 1
ATOM 1408 C C . THR A 1 175 ? 4.698 -6.840 -16.011 1.00 98.00 175 THR A C 1
ATOM 1410 O O . THR A 1 175 ? 3.583 -7.310 -15.788 1.00 98.00 175 THR A O 1
ATOM 1413 N N . TRP A 1 176 ? 4.872 -5.688 -16.657 1.00 97.12 176 TRP A N 1
ATOM 1414 C CA . TRP A 1 176 ? 3.773 -4.950 -17.280 1.00 97.12 176 TRP A CA 1
ATOM 1415 C C . TRP A 1 176 ? 4.147 -4.610 -18.722 1.00 97.12 176 TRP A C 1
ATOM 1417 O O . TRP A 1 176 ? 5.052 -3.814 -18.967 1.00 97.12 176 TRP A O 1
ATOM 1427 N N . TYR A 1 177 ? 3.436 -5.236 -19.657 1.00 96.06 177 TYR A N 1
ATOM 1428 C CA . TYR A 1 177 ? 3.593 -5.088 -21.103 1.00 96.06 177 TYR A CA 1
ATOM 1429 C C . TYR A 1 177 ? 2.457 -4.259 -21.706 1.00 96.06 177 TYR A C 1
ATOM 1431 O O . TYR A 1 177 ? 1.477 -3.924 -21.031 1.00 96.06 177 TYR A O 1
ATOM 1439 N N . ASP A 1 178 ? 2.577 -3.919 -22.984 1.00 94.38 178 ASP A N 1
ATOM 1440 C CA . ASP A 1 178 ? 1.423 -3.457 -23.741 1.00 94.38 178 ASP A CA 1
ATOM 1441 C C . ASP A 1 178 ? 0.385 -4.581 -23.822 1.00 94.38 178 ASP A C 1
ATOM 1443 O O . ASP A 1 178 ? 0.711 -5.765 -23.701 1.00 94.38 178 ASP A O 1
ATOM 1447 N N . VAL A 1 179 ? -0.887 -4.209 -23.966 1.00 93.12 179 VAL A N 1
ATOM 1448 C CA . VAL A 1 179 ? -1.932 -5.216 -24.156 1.00 93.12 179 VAL A CA 1
ATOM 1449 C C . VAL A 1 179 ? -1.712 -5.960 -25.466 1.00 93.12 179 VAL A C 1
ATOM 1451 O O . VAL A 1 179 ? -1.104 -5.433 -26.400 1.00 93.12 179 VAL A O 1
ATOM 1454 N N . GLU A 1 180 ? -2.234 -7.181 -25.543 1.00 91.62 180 GLU A N 1
ATOM 1455 C CA . GLU A 1 180 ? -2.135 -7.970 -26.764 1.00 91.62 180 GLU A CA 1
ATOM 1456 C C . GLU A 1 180 ? -2.752 -7.211 -27.952 1.00 91.62 180 GLU A C 1
ATOM 1458 O O . GLU A 1 180 ? -3.759 -6.505 -27.780 1.00 91.62 180 GLU A O 1
ATOM 1463 N N . PRO A 1 181 ? -2.185 -7.349 -29.163 1.00 88.19 181 PRO A N 1
ATOM 1464 C CA . PRO A 1 181 ? -2.755 -6.754 -30.362 1.00 88.19 181 PRO A CA 1
ATOM 1465 C C . PRO A 1 181 ? -4.250 -7.064 -30.494 1.00 88.19 181 PRO A C 1
ATOM 1467 O O . PRO A 1 181 ? -4.703 -8.165 -30.184 1.00 88.19 181 PRO A O 1
ATOM 1470 N N . ASP A 1 182 ? -5.017 -6.070 -30.943 1.00 87.25 182 ASP A N 1
ATOM 1471 C CA . ASP A 1 182 ? -6.471 -6.156 -31.132 1.00 87.25 182 ASP A CA 1
ATOM 1472 C C . ASP A 1 182 ? -7.298 -6.385 -29.846 1.00 87.25 182 ASP A C 1
ATOM 1474 O O . ASP A 1 182 ? -8.478 -6.741 -29.918 1.00 87.25 182 ASP A O 1
ATOM 1478 N N . THR A 1 183 ? -6.723 -6.130 -28.663 1.00 85.56 183 THR A N 1
ATOM 1479 C CA . THR A 1 183 ? -7.439 -6.178 -27.375 1.00 85.56 183 THR A CA 1
ATOM 1480 C C . THR A 1 183 ? -7.662 -4.795 -26.754 1.00 85.56 183 THR A C 1
ATOM 1482 O O . THR A 1 183 ? -7.102 -3.784 -27.182 1.00 85.56 183 THR A O 1
ATOM 1485 N N . ASN A 1 184 ? -8.556 -4.726 -25.763 1.00 75.06 184 ASN A N 1
ATOM 1486 C CA . ASN A 1 184 ? -8.918 -3.484 -25.088 1.00 75.06 184 ASN A CA 1
ATOM 1487 C C . ASN A 1 184 ? -7.837 -3.083 -24.058 1.00 75.06 184 ASN A C 1
ATOM 1489 O O . ASN A 1 184 ? -7.568 -3.865 -23.148 1.00 75.06 184 ASN A O 1
ATOM 1493 N N . PRO A 1 185 ? -7.258 -1.868 -24.127 1.00 67.94 185 PRO A N 1
ATOM 1494 C CA . PRO A 1 185 ? -6.247 -1.413 -23.172 1.00 67.94 185 PRO A CA 1
ATOM 1495 C C . PRO A 1 185 ? -6.791 -1.047 -21.777 1.00 67.94 185 PRO A C 1
ATOM 1497 O O . PRO A 1 185 ? -6.000 -0.704 -20.900 1.00 67.94 185 PRO A O 1
ATOM 1500 N N . GLY A 1 186 ? -8.111 -1.085 -21.549 1.00 50.56 186 GLY A N 1
ATOM 1501 C CA . GLY A 1 186 ? -8.723 -0.730 -20.265 1.00 50.56 186 GLY A CA 1
ATOM 1502 C C . GLY A 1 186 ? -9.895 -1.631 -19.878 1.00 50.56 186 GLY A C 1
ATOM 1503 O O . GLY A 1 186 ? -10.995 -1.432 -20.392 1.00 50.56 186 GLY A O 1
ATOM 1504 N N . PHE A 1 187 ? -9.643 -2.519 -18.908 1.00 41.69 187 PHE A N 1
ATOM 1505 C CA . PHE A 1 187 ? -10.494 -3.624 -18.428 1.00 41.69 187 PHE A CA 1
ATOM 1506 C C . PHE A 1 187 ? -10.664 -4.790 -19.408 1.00 41.69 187 PHE A C 1
ATOM 1508 O O . PHE A 1 187 ? -11.155 -4.577 -20.544 1.00 41.69 187 PHE A O 1
#

Organism: NCBI:txid408170

Secondary structure (DSSP, 8-state):
--SSS-HHHHHHHHHHHH--SSSHHHHHHHHTT--S-----EEEE-S-TTTTTT---HHHHHHHHHHHHHH---S-SSS--EEEEEEEETT-HHHHHHHHHHHGGG-SEEEEEEEE-SSS-TT----SSS--HHHHHHHHHHHHHHHHHHHHHHHHHHHH-TTS--EEEEEEEEE--PPPTTS-S--

InterPro domains:
  IPR017853 Glycoside hydrolase superfamily [SSF51445] (1-182)
  IPR055235 Alpha-L-arabinofuranosidase 1, catalytic domain [PF22848] (6-120)

Sequence (187 aa):
NVGSGTVQEFSDWVEYCNMGGISPMASERRANGQDEPFNVKYWGIGNEAWGCGGSMRAEYYADLCRQYSTYLRNYSPEHKIFKIASGANVADYHWTKTVMERAGQAVDAVSLHYYTVPHEDWQHKGSATDFTDEEYYTTLHKTLQMEELVENHTRIIKQYQGDRKVGLAVDEWGTWYDVEPDTNPGF